Protein AF-A0A090RRM0-F1 (afdb_monomer)

Nearest PDB structures (foldseek):
  7qoa-assembly2_B  TM=9.656E-01  e=1.017E-13  Proteus vulgaris

Foldseek 3Di:
DLVLCLVPPVSLVVLCVVLVVLLLVLLVVLLVVLQVVQVHPVSLVVQDDPDDDDPVRVVLVVCLVCLQVVLLLCVVLVPPPDPVVSVVVCVVCVVVSVVSLQSSQSSQCSRPVGSDNLVSCVVVVNNVSSCSNVVSVCVSVLSSVLQSQLVVVCVVPVDHSSVSSSVVVVVVVVCVVVCVVCVVVVSVVSSVPRNVVVVVVVVCCVVPVVVVVVVVVVVVVD

Secondary structure (DSSP, 8-state):
-HHHHTTTHHHHHHHHHHHHHHHHHHHHHHHHHHHHHTT-HHHHTT---SSPPPHHHHHHHHHHHHHHHHHHHHHHHTT-SSHHHHHHHHHHHHHHHHHHHHHHHHHHHHHHS--SHHHHHHHTT-HHHHHHHHHHHHHHHHHHHHHHHHHHHHHHH-S-HHHHHHHHHHHHHHHHHHHHHHHHHHHHHHHHHHHHHHHHHHHHHHHSHHHHHHHHHHHTT-

Radius of gyration: 20.18 Å; Cα contacts (8 Å, |Δi|>4): 161; chains: 1; bounding box: 42×38×61 Å

Solvent-accessible surface area (backbone atoms only — not comparable to full-atom values): 12016 Å² total; per-residue (Å²): 88,60,71,45,44,64,61,37,70,66,42,52,49,55,50,45,67,53,36,54,56,50,40,50,53,55,49,49,50,46,40,52,52,40,35,55,75,56,70,28,70,76,45,56,73,67,63,72,65,95,73,76,76,54,67,70,57,52,51,50,51,53,50,51,71,43,42,56,61,59,59,53,42,62,80,68,46,70,79,43,94,40,70,70,58,35,53,51,51,48,52,52,52,49,52,55,53,50,53,51,53,50,49,35,25,52,47,23,28,74,64,71,69,30,57,48,58,36,58,34,23,42,77,70,69,36,51,69,62,16,54,51,40,46,49,40,52,56,38,55,54,51,34,53,51,34,49,55,50,6,46,56,51,18,75,74,69,74,48,65,32,54,60,43,18,40,51,49,43,53,52,49,60,63,46,44,69,58,40,69,81,41,45,68,66,51,50,56,50,49,57,62,60,40,50,57,56,41,51,51,54,51,51,50,48,68,76,44,46,69,60,56,57,51,52,54,56,56,62,74,75,108

Structure (mmCIF, N/CA/C/O backbone):
data_AF-A0A090RRM0-F1
#
_entry.id   AF-A0A090RRM0-F1
#
loop_
_atom_site.group_PDB
_atom_site.id
_atom_site.type_symbol
_atom_site.label_atom_id
_atom_site.label_alt_id
_atom_site.label_comp_id
_atom_site.label_asym_id
_atom_site.label_entity_id
_atom_site.label_seq_id
_atom_site.pdbx_PDB_ins_code
_atom_site.Cartn_x
_atom_site.Cartn_y
_atom_site.Cartn_z
_atom_site.occupancy
_atom_site.B_iso_or_equiv
_atom_site.auth_seq_id
_atom_site.auth_comp_id
_atom_site.auth_asym_id
_atom_site.auth_atom_id
_atom_site.pdbx_PDB_model_num
ATOM 1 N N . MET A 1 1 ? 0.776 -14.229 5.105 1.00 65.88 1 MET A N 1
ATOM 2 C CA . MET A 1 1 ? -0.361 -13.284 5.136 1.00 65.88 1 MET A CA 1
ATOM 3 C C . MET A 1 1 ? -1.363 -13.658 6.221 1.00 65.88 1 MET A C 1
ATOM 5 O O . MET A 1 1 ? -1.347 -13.044 7.267 1.00 65.88 1 MET A O 1
ATOM 9 N N . THR A 1 2 ? -2.152 -14.727 6.104 1.00 62.97 2 THR A N 1
ATOM 10 C CA . THR A 1 2 ? -3.154 -15.058 7.145 1.00 62.97 2 THR A CA 1
ATOM 11 C C . THR A 1 2 ? -2.546 -15.305 8.537 1.00 62.97 2 THR A C 1
ATOM 13 O O . THR A 1 2 ? -3.127 -14.941 9.555 1.00 62.97 2 THR A O 1
ATOM 16 N N . ALA A 1 3 ? -1.329 -15.857 8.585 1.00 62.62 3 ALA A N 1
ATOM 17 C CA . ALA A 1 3 ? -0.584 -16.060 9.827 1.00 62.62 3 ALA A CA 1
ATOM 18 C C . ALA A 1 3 ? -0.033 -14.763 10.456 1.00 62.62 3 ALA A C 1
ATOM 20 O O . ALA A 1 3 ? 0.136 -14.725 11.667 1.00 62.62 3 ALA A O 1
ATOM 21 N N . THR A 1 4 ? 0.232 -13.696 9.691 1.00 61.88 4 THR A N 1
ATOM 22 C CA . THR A 1 4 ? 0.708 -12.417 10.261 1.00 61.88 4 THR A CA 1
ATOM 23 C C . THR A 1 4 ? -0.418 -11.669 10.957 1.00 61.88 4 THR A C 1
ATOM 25 O O . THR A 1 4 ? -0.227 -11.202 12.079 1.00 61.88 4 THR A O 1
ATOM 28 N N . VAL A 1 5 ? -1.630 -11.703 10.394 1.00 61.09 5 VAL A N 1
ATOM 29 C CA . VAL A 1 5 ? -2.827 -11.142 11.040 1.00 61.09 5 VAL A CA 1
ATOM 30 C C . VAL A 1 5 ? -3.135 -11.810 12.387 1.00 61.09 5 VAL A C 1
ATOM 32 O O . VAL A 1 5 ? -3.630 -11.157 13.304 1.00 61.09 5 VAL A O 1
ATOM 35 N N . TYR A 1 6 ? -2.781 -13.091 12.561 1.00 59.88 6 TYR A N 1
ATOM 36 C CA . TYR A 1 6 ? -2.921 -13.801 13.841 1.00 59.88 6 TYR A CA 1
ATOM 37 C C . TYR A 1 6 ? -2.154 -13.114 14.988 1.00 59.88 6 TYR A C 1
ATOM 39 O O . TYR A 1 6 ? -2.590 -13.156 16.145 1.00 59.88 6 TYR A O 1
ATOM 47 N N . PHE A 1 7 ? -1.029 -12.467 14.677 1.00 67.31 7 PHE A N 1
ATOM 48 C CA . PHE A 1 7 ? -0.200 -11.724 15.630 1.00 67.31 7 PHE A CA 1
ATOM 49 C C . PHE A 1 7 ? -0.604 -10.243 15.757 1.00 67.31 7 PHE A C 1
ATOM 51 O O . PHE A 1 7 ? -0.020 -9.507 16.552 1.00 67.31 7 PHE A O 1
ATOM 58 N N . GLY A 1 8 ? -1.646 -9.812 15.037 1.00 67.69 8 GLY A N 1
ATOM 59 C CA . GLY A 1 8 ? -2.266 -8.498 15.177 1.00 67.69 8 GLY A CA 1
ATOM 60 C C . GLY A 1 8 ? -1.413 -7.334 14.666 1.00 67.69 8 GLY A C 1
ATOM 61 O O . GLY A 1 8 ? -0.510 -7.494 13.846 1.00 67.69 8 GLY A O 1
ATOM 62 N N . ILE A 1 9 ? -1.712 -6.128 15.161 1.00 70.12 9 ILE A N 1
ATOM 63 C CA . ILE A 1 9 ? -1.151 -4.883 14.613 1.00 70.12 9 ILE A CA 1
ATOM 64 C C . ILE A 1 9 ? 0.359 -4.714 14.834 1.00 70.12 9 ILE A C 1
ATOM 66 O O . ILE A 1 9 ? 1.029 -4.021 14.073 1.00 70.12 9 ILE A O 1
ATOM 70 N N . SER A 1 10 ? 0.928 -5.377 15.841 1.00 72.12 10 SER A N 1
ATOM 71 C CA . SER A 1 10 ? 2.374 -5.354 16.077 1.00 72.12 10 SER A CA 1
ATOM 72 C C . SER A 1 10 ? 3.146 -6.070 14.966 1.00 72.12 10 SER A C 1
ATOM 74 O O . SER A 1 10 ? 4.187 -5.579 14.539 1.00 72.12 10 SER A O 1
ATOM 76 N N . ALA A 1 11 ? 2.621 -7.185 14.445 1.00 74.38 11 ALA A N 1
ATOM 77 C CA . ALA A 1 11 ? 3.232 -7.883 13.315 1.00 74.38 11 ALA A CA 1
ATOM 78 C C . ALA A 1 11 ? 3.111 -7.075 12.016 1.00 74.38 11 ALA A C 1
ATOM 80 O O . ALA A 1 11 ? 4.093 -6.957 11.285 1.00 74.38 11 ALA A O 1
ATOM 81 N N . LEU A 1 12 ? 1.955 -6.439 11.793 1.00 77.19 12 LEU A N 1
ATOM 82 C CA . LEU A 1 12 ? 1.742 -5.482 10.701 1.00 77.19 12 LEU A CA 1
ATOM 83 C C . LEU A 1 12 ? 2.780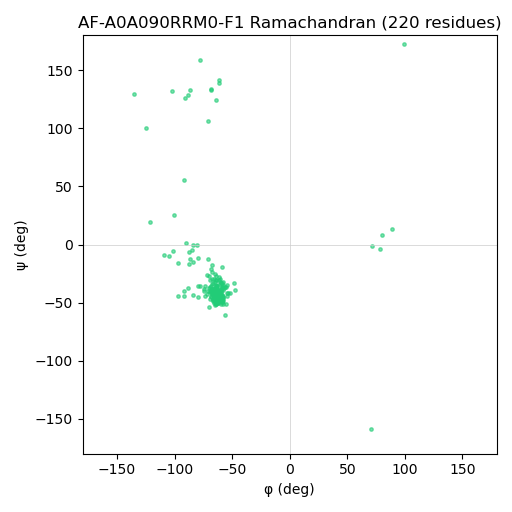 -4.355 10.715 1.00 77.19 12 LEU A C 1
ATOM 85 O O . LEU A 1 12 ? 3.337 -4.004 9.674 1.00 77.19 12 LEU A O 1
ATOM 89 N N . MET A 1 13 ? 3.059 -3.799 11.898 1.00 79.81 13 MET A N 1
ATOM 90 C CA . MET A 1 13 ? 4.025 -2.715 12.063 1.00 79.81 13 MET A CA 1
ATOM 91 C C . MET A 1 13 ? 5.448 -3.165 11.720 1.00 79.81 13 MET A C 1
ATOM 93 O O . MET A 1 13 ? 6.125 -2.480 10.959 1.00 79.81 13 MET A O 1
ATOM 97 N N . VAL A 1 14 ? 5.895 -4.314 12.240 1.00 83.94 14 VAL A N 1
ATOM 98 C CA . VAL A 1 14 ? 7.242 -4.846 11.964 1.00 83.94 14 VAL A CA 1
ATOM 99 C C . VAL A 1 14 ? 7.402 -5.193 10.486 1.00 83.94 14 VAL A C 1
ATOM 101 O O . VAL A 1 14 ? 8.402 -4.824 9.875 1.00 83.94 14 VAL A O 1
ATOM 104 N N . LEU A 1 15 ? 6.398 -5.846 9.894 1.00 85.12 15 LEU A N 1
ATOM 105 C CA . LEU A 1 15 ? 6.395 -6.161 8.470 1.00 85.12 15 LEU A CA 1
ATOM 106 C C . LEU A 1 15 ? 6.505 -4.884 7.632 1.00 85.12 15 LEU A C 1
ATOM 108 O O . LEU A 1 15 ? 7.372 -4.795 6.769 1.00 85.12 15 LEU A O 1
ATOM 112 N N . SER A 1 16 ? 5.671 -3.882 7.917 1.00 85.19 16 SER A N 1
ATOM 113 C CA . SER A 1 16 ? 5.665 -2.612 7.182 1.00 85.19 16 SER A CA 1
ATOM 114 C C . SER A 1 16 ? 6.976 -1.839 7.350 1.00 85.19 16 SER A C 1
ATOM 116 O O . SER A 1 16 ? 7.454 -1.238 6.391 1.00 85.19 16 SER A O 1
ATOM 118 N N . ALA A 1 17 ? 7.593 -1.893 8.534 1.00 87.06 17 ALA A N 1
ATOM 119 C CA . ALA A 1 17 ? 8.870 -1.238 8.816 1.00 87.06 17 ALA A CA 1
ATOM 120 C C . ALA A 1 17 ? 10.035 -1.800 7.986 1.00 87.06 17 ALA A C 1
ATOM 122 O O . ALA A 1 17 ? 10.989 -1.077 7.721 1.00 87.06 17 ALA A O 1
ATOM 123 N N . ILE A 1 18 ? 9.955 -3.063 7.561 1.00 88.94 18 ILE A N 1
ATOM 124 C CA . ILE A 1 18 ? 10.946 -3.695 6.679 1.00 88.94 18 ILE A CA 1
ATOM 125 C C . ILE A 1 18 ? 10.531 -3.536 5.212 1.00 88.94 18 ILE A C 1
ATOM 127 O O . ILE A 1 18 ? 11.346 -3.179 4.363 1.00 88.94 18 ILE A O 1
ATOM 131 N N . ALA A 1 19 ? 9.252 -3.774 4.916 1.00 87.12 19 ALA A N 1
ATOM 132 C CA . ALA A 1 19 ? 8.720 -3.795 3.563 1.00 87.12 19 ALA A CA 1
ATOM 133 C C . ALA A 1 19 ? 8.800 -2.431 2.876 1.00 87.12 19 ALA A C 1
ATOM 135 O O . ALA A 1 19 ? 9.278 -2.345 1.749 1.00 87.12 19 ALA A O 1
ATOM 136 N N . VAL A 1 20 ? 8.364 -1.360 3.547 1.00 88.50 20 VAL A N 1
ATOM 137 C CA . VAL A 1 20 ? 8.285 -0.026 2.936 1.00 88.50 20 VAL A CA 1
ATOM 138 C C . VAL A 1 20 ? 9.672 0.495 2.533 1.00 88.50 20 VAL A C 1
ATOM 140 O O . VAL A 1 20 ? 9.823 0.884 1.374 1.00 88.50 20 VAL A O 1
ATOM 143 N N . PRO A 1 21 ? 10.712 0.452 3.395 1.00 90.44 21 PRO A N 1
ATOM 144 C CA . PRO A 1 21 ? 12.061 0.835 2.979 1.00 90.44 21 PRO A CA 1
ATOM 145 C C . PRO A 1 21 ? 12.625 -0.058 1.873 1.00 90.44 21 PRO A C 1
ATOM 147 O O . PRO A 1 21 ? 13.247 0.454 0.948 1.00 90.44 21 PRO A O 1
ATOM 150 N N . ALA A 1 22 ? 12.388 -1.374 1.929 1.00 90.25 22 ALA A N 1
ATOM 151 C CA . ALA A 1 22 ? 12.859 -2.292 0.895 1.00 90.25 22 ALA A CA 1
ATOM 152 C C . ALA A 1 22 ? 12.241 -1.972 -0.476 1.00 90.25 22 ALA A C 1
ATOM 154 O O . ALA A 1 22 ? 12.967 -1.864 -1.462 1.00 90.25 22 ALA A O 1
ATOM 155 N N . ILE A 1 23 ? 10.923 -1.752 -0.530 1.00 88.56 23 ILE A N 1
ATOM 156 C CA . ILE A 1 23 ? 10.211 -1.354 -1.752 1.00 88.56 23 ILE A CA 1
ATOM 157 C C . ILE A 1 23 ? 10.727 -0.001 -2.250 1.00 88.56 23 ILE A C 1
ATOM 159 O O . ILE A 1 23 ? 10.963 0.153 -3.444 1.00 88.56 23 ILE A O 1
ATOM 163 N N . ALA A 1 24 ? 10.952 0.964 -1.355 1.00 90.50 24 ALA A N 1
ATOM 164 C CA . ALA A 1 24 ? 11.443 2.281 -1.742 1.00 90.50 24 ALA A CA 1
ATOM 165 C C . ALA A 1 24 ? 12.864 2.241 -2.322 1.00 90.50 24 ALA A C 1
ATOM 167 O O . ALA A 1 24 ? 13.126 2.883 -3.336 1.00 90.50 24 ALA A O 1
ATOM 168 N N . ILE A 1 25 ? 13.768 1.470 -1.713 1.00 92.62 25 ILE A N 1
ATOM 169 C CA . ILE A 1 25 ? 15.160 1.346 -2.164 1.00 92.62 25 ILE A CA 1
ATOM 170 C C . ILE A 1 25 ? 15.230 0.573 -3.480 1.00 92.62 25 ILE A C 1
ATOM 172 O O . ILE A 1 25 ? 15.798 1.067 -4.452 1.00 92.62 25 ILE A O 1
ATOM 176 N N . LEU A 1 26 ? 14.646 -0.627 -3.524 1.00 90.88 26 LEU A N 1
ATOM 177 C CA . LEU A 1 26 ? 14.702 -1.478 -4.711 1.00 90.88 26 LEU A CA 1
ATOM 178 C C . LEU A 1 26 ? 13.940 -0.831 -5.867 1.00 90.88 26 LEU A C 1
ATOM 180 O O . LEU A 1 26 ? 14.449 -0.763 -6.983 1.00 90.88 26 LEU A O 1
ATOM 184 N N . GLY A 1 27 ? 12.746 -0.306 -5.595 1.00 87.50 27 GLY A N 1
ATOM 185 C CA . GLY A 1 27 ? 11.939 0.382 -6.591 1.00 87.50 27 GLY A CA 1
ATOM 186 C C . GLY A 1 27 ? 12.580 1.667 -7.092 1.00 87.50 27 GLY A C 1
ATOM 187 O O . GLY A 1 27 ? 12.613 1.906 -8.296 1.00 87.50 27 GLY A O 1
ATOM 188 N N . GLY A 1 28 ? 13.172 2.453 -6.189 1.00 89.44 28 GLY A N 1
ATOM 189 C CA . GLY A 1 28 ? 13.928 3.648 -6.552 1.00 89.44 28 GLY A CA 1
ATOM 190 C C . GLY A 1 28 ? 15.101 3.313 -7.466 1.00 89.44 28 GLY A C 1
ATOM 191 O O . GLY A 1 28 ? 15.270 3.952 -8.499 1.00 89.44 28 GLY A O 1
ATOM 192 N N . TYR A 1 29 ? 15.860 2.263 -7.145 1.00 90.56 29 TYR A N 1
ATOM 193 C CA . TYR A 1 29 ? 16.943 1.776 -7.999 1.00 90.56 29 TYR A CA 1
ATOM 194 C C . TYR A 1 29 ? 16.449 1.347 -9.390 1.00 90.56 29 TYR A C 1
ATOM 196 O O . TYR A 1 29 ? 17.044 1.724 -10.401 1.00 90.56 29 TYR A O 1
ATOM 204 N N . SER A 1 30 ? 15.337 0.609 -9.453 1.00 88.00 30 SER A N 1
ATOM 205 C CA . SER A 1 30 ? 14.732 0.180 -10.719 1.00 88.00 30 SER A CA 1
ATOM 206 C C . SER A 1 30 ? 14.296 1.370 -11.575 1.00 88.00 30 SER A C 1
ATOM 208 O O . SER A 1 30 ? 14.602 1.409 -12.766 1.00 88.00 30 SER A O 1
ATOM 210 N N . VAL A 1 31 ? 13.667 2.384 -10.977 1.00 87.06 31 VAL A N 1
ATOM 211 C CA . VAL A 1 31 ? 13.273 3.598 -11.702 1.00 87.06 31 VAL A CA 1
ATOM 212 C C . VAL A 1 31 ? 14.469 4.393 -12.187 1.00 87.06 31 VAL A C 1
ATOM 214 O O . VAL A 1 31 ? 14.464 4.803 -13.341 1.00 87.06 31 VAL A O 1
ATOM 217 N N . LEU A 1 32 ? 15.492 4.596 -11.358 1.00 87.75 32 LEU A N 1
ATOM 218 C CA . LEU A 1 32 ? 16.704 5.299 -11.789 1.00 87.75 32 LEU A CA 1
ATOM 219 C C . LEU A 1 32 ? 17.341 4.592 -12.990 1.00 87.75 32 LEU A C 1
ATOM 221 O O . LEU A 1 32 ? 17.614 5.227 -14.000 1.00 87.75 32 LEU A O 1
ATOM 225 N N . THR A 1 33 ? 17.449 3.264 -12.929 1.00 86.56 33 THR A N 1
ATOM 226 C CA . THR A 1 33 ? 17.966 2.452 -14.040 1.00 86.56 33 THR A CA 1
ATOM 227 C C . THR A 1 33 ? 17.095 2.569 -15.296 1.00 86.56 33 THR A C 1
ATOM 229 O O . THR A 1 33 ? 17.620 2.688 -16.402 1.00 86.56 33 THR A O 1
ATOM 232 N N . ALA A 1 34 ? 15.765 2.571 -15.146 1.00 84.44 34 ALA A N 1
ATOM 233 C CA . ALA A 1 34 ? 14.837 2.752 -16.263 1.00 84.44 34 ALA A CA 1
ATOM 234 C C . ALA A 1 34 ? 15.009 4.136 -16.907 1.00 84.44 34 ALA A C 1
ATOM 236 O O . ALA A 1 34 ? 15.156 4.244 -18.123 1.00 84.44 34 ALA A O 1
ATOM 237 N N . VAL A 1 35 ? 15.054 5.188 -16.091 1.00 85.31 35 VAL A N 1
ATOM 238 C CA . VAL A 1 35 ? 15.243 6.575 -16.531 1.00 85.31 35 VAL A CA 1
ATOM 239 C C . VAL A 1 35 ? 16.575 6.744 -17.260 1.00 85.31 35 VAL A C 1
ATOM 241 O O . VAL A 1 35 ? 16.604 7.334 -18.339 1.00 85.31 35 VAL A O 1
ATOM 244 N N . ASP A 1 36 ? 17.660 6.195 -16.715 1.00 85.94 36 ASP A N 1
ATOM 245 C CA . ASP A 1 36 ? 18.985 6.254 -17.333 1.00 85.94 36 ASP A CA 1
ATOM 246 C C . ASP A 1 36 ? 19.005 5.511 -18.676 1.00 85.94 36 ASP A C 1
ATOM 248 O O . ASP A 1 36 ? 19.535 6.025 -19.661 1.00 85.94 36 ASP A O 1
ATOM 252 N N . SER A 1 37 ? 18.351 4.346 -18.758 1.00 81.94 37 SER A N 1
ATOM 253 C CA . SER A 1 37 ? 18.235 3.587 -20.011 1.00 81.94 37 SER A CA 1
ATOM 254 C C . SER A 1 37 ? 17.424 4.310 -21.095 1.00 81.94 37 SER A C 1
ATOM 256 O O . SER A 1 37 ? 17.662 4.096 -22.282 1.00 81.94 37 SER A O 1
ATOM 258 N N . ALA A 1 38 ? 16.516 5.207 -20.701 1.00 79.81 38 ALA A N 1
ATOM 259 C CA . ALA A 1 38 ? 15.716 6.029 -21.605 1.00 79.81 38 ALA A CA 1
ATOM 260 C C . ALA A 1 38 ? 16.432 7.308 -22.080 1.00 79.81 38 ALA A C 1
ATOM 262 O O . ALA A 1 38 ? 15.857 8.077 -22.847 1.00 79.81 38 ALA A O 1
ATOM 263 N N . GLY A 1 39 ? 17.669 7.560 -21.633 1.00 79.75 39 GLY A N 1
ATOM 264 C CA . GLY A 1 39 ? 18.412 8.788 -21.944 1.00 79.75 39 GLY A CA 1
ATOM 265 C C . GLY A 1 39 ? 18.171 9.936 -20.956 1.00 79.75 39 GLY A C 1
ATOM 266 O O . GLY A 1 39 ? 18.553 11.074 -21.229 1.00 79.75 39 GLY A O 1
ATOM 267 N N . GLY A 1 40 ? 17.569 9.652 -19.798 1.00 81.56 40 GLY A N 1
ATOM 268 C CA . GLY A 1 40 ? 17.340 10.602 -18.712 1.00 81.56 40 GLY A CA 1
ATOM 269 C C . GLY A 1 40 ? 15.926 11.193 -18.668 1.00 81.56 40 GLY A C 1
ATOM 270 O O . GLY A 1 40 ? 15.101 11.019 -19.564 1.00 81.56 40 GLY A O 1
ATOM 271 N N . VAL A 1 41 ? 15.641 11.946 -17.598 1.00 79.19 41 VAL A N 1
ATOM 272 C CA . VAL A 1 41 ? 14.305 12.525 -17.326 1.00 79.19 41 VAL A CA 1
ATOM 273 C C . VAL A 1 41 ? 13.826 13.447 -18.455 1.00 79.19 41 VAL A C 1
ATOM 275 O O . VAL A 1 41 ? 12.633 13.504 -18.744 1.00 79.19 41 VAL A O 1
ATOM 278 N N . ALA A 1 42 ? 14.751 14.148 -19.114 1.00 78.00 42 ALA A N 1
ATOM 279 C CA . ALA A 1 42 ? 14.431 15.059 -20.209 1.00 78.00 42 ALA A CA 1
ATOM 280 C C . ALA A 1 42 ? 13.891 14.333 -21.453 1.00 78.00 42 ALA A C 1
ATOM 282 O O . ALA A 1 42 ? 13.038 14.880 -22.147 1.00 78.00 42 ALA A O 1
ATOM 283 N N . GLU A 1 43 ? 14.355 13.111 -21.725 1.00 78.75 43 GLU A N 1
ATOM 284 C CA . GLU A 1 43 ? 13.856 12.304 -22.842 1.00 78.75 43 GLU A CA 1
ATOM 285 C C . GLU A 1 43 ? 12.533 11.623 -22.487 1.00 78.75 43 GLU A C 1
ATOM 287 O O . GLU A 1 43 ? 11.621 11.597 -23.310 1.00 78.75 43 GLU A O 1
ATOM 292 N N . LEU A 1 44 ? 12.357 11.200 -21.229 1.00 76.81 44 LEU A N 1
ATOM 293 C CA . LEU A 1 44 ? 11.075 10.676 -20.744 1.00 76.81 44 LEU A CA 1
ATOM 294 C C . LEU A 1 44 ? 9.926 11.677 -20.898 1.00 76.81 44 LEU A C 1
ATOM 296 O O . LEU A 1 44 ? 8.822 11.295 -21.272 1.00 76.81 44 LEU A O 1
ATOM 300 N N . GLN A 1 45 ? 10.175 12.966 -20.655 1.00 76.62 45 GLN A N 1
ATOM 301 C CA . GLN A 1 45 ? 9.156 14.012 -20.816 1.00 76.62 45 GLN A CA 1
ATOM 302 C C . GLN A 1 45 ? 8.729 14.238 -22.272 1.00 76.62 45 GLN A C 1
ATOM 304 O O . GLN A 1 45 ? 7.677 14.831 -22.512 1.00 76.62 45 GLN A O 1
ATOM 309 N N . LYS A 1 46 ? 9.523 13.782 -23.245 1.00 79.25 46 LYS A N 1
ATOM 310 C CA . LYS A 1 46 ? 9.192 13.879 -24.673 1.00 79.25 46 LYS A CA 1
ATOM 311 C C . LYS A 1 46 ? 8.343 12.707 -25.158 1.00 79.25 46 LYS A C 1
ATOM 313 O O . LYS A 1 46 ? 7.795 12.785 -26.256 1.00 79.25 46 LYS A O 1
ATOM 318 N N . ILE A 1 47 ? 8.220 11.644 -24.361 1.00 75.06 47 ILE A N 1
ATOM 319 C CA . ILE A 1 47 ? 7.385 10.488 -24.683 1.00 75.06 47 ILE A CA 1
ATOM 320 C C . ILE A 1 47 ? 5.921 10.917 -24.575 1.00 75.06 47 ILE A C 1
ATOM 322 O O . ILE A 1 47 ? 5.390 11.118 -23.483 1.00 75.06 47 ILE A O 1
ATOM 326 N N . GLN A 1 48 ? 5.267 11.076 -25.725 1.00 73.88 48 GLN A N 1
ATOM 327 C CA . GLN A 1 48 ? 3.837 11.356 -25.781 1.00 73.88 48 GLN A CA 1
ATOM 328 C C . GLN A 1 48 ? 3.045 10.043 -25.799 1.00 73.88 48 GLN A C 1
ATOM 330 O O . GLN A 1 48 ? 3.326 9.179 -26.635 1.00 73.88 48 GLN A O 1
ATOM 335 N N . PRO A 1 49 ? 2.046 9.880 -24.913 1.00 74.12 49 PRO A N 1
ATOM 336 C CA . PRO A 1 49 ? 1.122 8.758 -24.991 1.00 74.12 49 PRO A CA 1
ATOM 337 C C . PRO A 1 49 ? 0.357 8.796 -26.316 1.00 74.12 49 PRO A C 1
ATOM 339 O O . PRO A 1 49 ? -0.090 9.863 -26.737 1.00 74.12 49 PRO A O 1
ATOM 342 N N . ALA A 1 50 ? 0.158 7.634 -26.941 1.00 76.75 50 ALA A N 1
ATOM 343 C CA . ALA A 1 50 ? -0.654 7.525 -28.157 1.00 76.75 50 ALA A CA 1
ATOM 344 C C . ALA A 1 50 ? -2.109 7.977 -27.925 1.00 76.75 50 ALA A C 1
ATOM 346 O O . ALA A 1 50 ? -2.715 8.581 -28.805 1.00 76.75 50 ALA A O 1
ATOM 347 N N . GLU A 1 51 ? -2.635 7.736 -26.720 1.00 81.06 51 GLU A N 1
ATOM 348 C CA . GLU A 1 51 ? -3.941 8.219 -26.274 1.00 81.06 51 GLU A CA 1
ATOM 349 C C . GLU A 1 51 ? -3.785 9.016 -24.969 1.00 81.06 51 GLU A C 1
ATOM 351 O O . GLU A 1 51 ? -3.632 8.431 -23.892 1.00 81.06 51 GLU A O 1
ATOM 356 N N . PRO A 1 52 ? -3.775 10.359 -25.037 1.00 79.75 52 PRO A N 1
ATOM 357 C CA . PRO A 1 52 ? -3.701 11.198 -23.852 1.00 79.75 52 PRO A CA 1
ATOM 358 C C . PRO A 1 52 ? -4.990 11.088 -23.038 1.00 79.75 52 PRO A C 1
ATOM 360 O O . PRO A 1 52 ? -6.095 11.214 -23.568 1.00 79.75 52 PRO A O 1
ATOM 363 N N . LEU A 1 53 ? -4.844 10.907 -21.730 1.00 84.62 53 LEU A N 1
ATOM 364 C CA . LEU A 1 53 ? -5.971 10.881 -20.807 1.00 84.62 53 LEU A CA 1
ATOM 365 C C . LEU A 1 53 ? -6.312 12.308 -20.355 1.00 84.62 53 LEU A C 1
ATOM 367 O O . LEU A 1 53 ? -5.419 13.064 -19.967 1.00 84.62 53 LEU A O 1
ATOM 371 N N . ASP A 1 54 ? -7.597 12.679 -20.382 1.00 89.62 54 ASP A N 1
ATOM 372 C CA . ASP A 1 54 ? -8.032 13.985 -19.877 1.00 89.62 54 ASP A CA 1
ATOM 373 C C . ASP A 1 54 ? -7.718 14.125 -18.381 1.00 89.62 54 ASP A C 1
ATOM 375 O O . ASP A 1 54 ? -7.894 13.188 -17.596 1.00 89.62 54 ASP A O 1
ATOM 379 N N . PHE A 1 55 ? -7.294 15.318 -17.962 1.00 87.12 55 PHE A N 1
ATOM 380 C CA . PHE A 1 55 ? -6.901 15.563 -16.575 1.00 87.12 55 PHE A CA 1
ATOM 381 C C . PHE A 1 55 ? -8.040 15.277 -15.587 1.00 87.12 55 PHE A C 1
ATOM 383 O O . PHE A 1 55 ? -7.803 14.729 -14.508 1.00 87.12 55 PHE A O 1
ATOM 390 N N . SER A 1 56 ? -9.283 15.595 -15.956 1.00 85.75 56 SER A N 1
ATOM 391 C CA . SER A 1 56 ? -10.452 15.363 -15.101 1.00 85.75 56 SER A CA 1
ATOM 392 C C . SER A 1 56 ? -10.689 13.870 -14.889 1.00 85.75 56 SER A C 1
ATOM 394 O O . SER A 1 56 ? -11.016 13.440 -13.782 1.00 85.75 56 SER A O 1
ATOM 396 N N . VAL A 1 57 ? -10.471 13.072 -15.938 1.00 82.25 57 VAL A N 1
ATOM 397 C CA . VAL A 1 57 ? -10.564 11.610 -15.882 1.00 82.25 57 VAL A CA 1
ATOM 398 C C . VAL A 1 57 ? -9.436 11.044 -15.020 1.00 82.25 57 VAL A C 1
ATOM 400 O O . VAL A 1 57 ? -9.706 10.231 -14.137 1.00 82.25 57 VAL A O 1
ATOM 403 N N . ALA A 1 58 ? -8.199 11.527 -15.188 1.00 83.94 58 ALA A N 1
ATOM 404 C CA . ALA A 1 58 ? -7.054 11.096 -14.378 1.00 83.94 58 ALA A CA 1
ATOM 405 C C . ALA A 1 58 ? -7.306 11.359 -12.890 1.00 83.94 58 ALA A C 1
ATOM 407 O O . ALA A 1 58 ? -7.147 10.469 -12.053 1.00 83.94 58 ALA A O 1
ATOM 408 N N . LEU A 1 59 ? -7.759 12.571 -12.561 1.00 84.81 59 LEU A N 1
ATOM 409 C CA . LEU A 1 59 ? -8.078 12.964 -11.195 1.00 84.81 59 LEU A CA 1
ATOM 410 C C . LEU A 1 59 ? -9.176 12.074 -10.598 1.00 84.81 59 LEU A C 1
ATOM 412 O O . LEU A 1 59 ? -9.028 11.591 -9.474 1.00 84.81 59 LEU A O 1
ATOM 416 N N . ALA A 1 60 ? -10.250 11.817 -11.350 1.00 79.50 60 ALA A N 1
ATOM 417 C CA . ALA A 1 60 ? -11.337 10.948 -10.911 1.00 79.50 60 ALA A CA 1
ATOM 418 C C . ALA A 1 60 ? -10.863 9.508 -10.655 1.00 79.50 60 ALA A C 1
ATOM 420 O O . ALA A 1 60 ? -11.238 8.916 -9.641 1.00 79.50 60 ALA A O 1
ATOM 421 N N . MET A 1 61 ? -9.999 8.962 -11.517 1.00 81.69 61 MET A N 1
ATOM 422 C CA . MET A 1 61 ? -9.421 7.624 -11.347 1.00 81.69 61 MET A CA 1
ATOM 423 C C . MET A 1 61 ? -8.551 7.530 -10.090 1.00 81.69 61 MET A C 1
ATOM 425 O O . MET A 1 61 ? -8.681 6.570 -9.326 1.00 81.69 61 MET A O 1
ATOM 429 N N . VAL A 1 62 ? -7.705 8.532 -9.831 1.00 83.88 62 VAL A N 1
ATOM 430 C CA . VAL A 1 62 ? -6.860 8.574 -8.626 1.00 83.88 62 VAL A CA 1
ATOM 431 C C . VAL A 1 62 ? -7.728 8.661 -7.372 1.00 83.88 62 VAL A C 1
ATOM 433 O O . VAL A 1 62 ? -7.590 7.837 -6.468 1.00 83.88 62 VAL A O 1
ATOM 436 N N . VAL A 1 63 ? -8.670 9.607 -7.317 1.00 81.75 63 VAL A N 1
ATOM 437 C CA . VAL A 1 63 ? -9.558 9.770 -6.155 1.00 81.75 63 VAL A CA 1
ATOM 438 C C . VAL A 1 63 ? -10.377 8.501 -5.913 1.00 81.75 63 VAL A C 1
ATOM 440 O O . VAL A 1 63 ? -10.438 8.028 -4.778 1.00 81.75 63 VAL A O 1
ATOM 443 N N . GLY A 1 64 ? -10.953 7.914 -6.964 1.00 75.25 64 GLY A N 1
ATOM 444 C CA . GLY A 1 64 ? -11.747 6.688 -6.876 1.00 75.25 64 GLY A CA 1
ATOM 445 C C . GLY A 1 64 ? -10.947 5.486 -6.372 1.00 75.25 64 GLY A C 1
ATOM 446 O O . GLY A 1 64 ? -11.444 4.737 -5.531 1.00 75.25 64 GLY A O 1
ATOM 447 N N . SER A 1 65 ? -9.694 5.340 -6.813 1.00 78.38 65 SER A N 1
ATOM 448 C CA . SER A 1 65 ? -8.814 4.236 -6.401 1.00 78.38 65 SER A CA 1
ATOM 449 C C . SER A 1 65 ? -8.477 4.279 -4.908 1.00 78.38 65 SER A C 1
ATOM 451 O O . SER A 1 65 ? -8.341 3.238 -4.267 1.00 78.38 65 SER A O 1
ATOM 453 N N . PHE A 1 66 ? -8.389 5.477 -4.327 1.00 81.81 66 PHE A N 1
ATOM 454 C CA . PHE A 1 66 ? -7.965 5.658 -2.937 1.00 81.81 66 PHE A CA 1
ATOM 455 C C . PHE A 1 66 ? -9.082 5.982 -1.953 1.00 81.81 66 PHE A C 1
ATOM 457 O O . PHE A 1 66 ? -8.854 5.931 -0.741 1.00 81.81 66 PHE A O 1
ATOM 464 N N . VAL A 1 67 ? -10.295 6.268 -2.430 1.00 79.25 67 VAL A N 1
ATOM 465 C CA . VAL A 1 67 ? -11.423 6.618 -1.557 1.00 79.25 67 VAL A CA 1
ATOM 466 C C . VAL A 1 67 ? -11.685 5.522 -0.520 1.00 79.25 67 VAL A C 1
ATOM 468 O O . VAL A 1 67 ? -11.938 5.819 0.646 1.00 79.25 67 VAL A O 1
ATOM 471 N N . SER A 1 68 ? -11.519 4.255 -0.918 1.00 77.19 68 SER A N 1
ATOM 472 C CA . SER A 1 68 ? -11.657 3.100 -0.031 1.00 77.19 68 SER A CA 1
ATOM 473 C C . SER A 1 68 ? -10.639 3.109 1.107 1.00 77.19 68 SER A C 1
ATOM 475 O O . SER A 1 68 ? -11.018 3.062 2.279 1.00 77.19 68 SER A O 1
ATOM 477 N N . ALA A 1 69 ? -9.355 3.289 0.786 1.00 79.88 69 ALA A N 1
ATOM 478 C CA . ALA A 1 69 ? -8.294 3.387 1.786 1.00 79.88 69 ALA A CA 1
ATOM 479 C C . ALA A 1 69 ? -8.527 4.557 2.763 1.00 79.88 69 ALA A C 1
ATOM 481 O O . ALA A 1 69 ? -8.303 4.426 3.969 1.00 79.88 69 ALA A O 1
ATOM 482 N N . GLY A 1 70 ? -9.054 5.681 2.263 1.00 81.62 70 GLY A N 1
ATOM 483 C CA . GLY A 1 70 ? -9.435 6.830 3.085 1.00 81.62 70 GLY A CA 1
ATOM 484 C C . GLY A 1 70 ? -10.461 6.474 4.164 1.00 81.62 70 GLY A C 1
ATOM 485 O O . GLY A 1 70 ? -10.259 6.798 5.335 1.00 81.62 70 GLY A O 1
ATOM 486 N N . THR A 1 71 ? -11.522 5.744 3.808 1.00 83.19 71 THR A N 1
ATOM 487 C CA . THR A 1 71 ? -12.579 5.363 4.768 1.00 83.19 71 THR A CA 1
ATOM 488 C C . THR A 1 71 ? -12.093 4.446 5.892 1.00 83.19 71 THR A C 1
ATOM 490 O O . THR A 1 71 ? -12.578 4.548 7.017 1.00 83.19 71 THR A O 1
ATOM 493 N N . LEU A 1 72 ? -11.088 3.610 5.619 1.00 82.81 72 LEU A N 1
ATOM 494 C CA . LEU A 1 72 ? -10.523 2.648 6.573 1.00 82.81 72 LEU A CA 1
ATOM 495 C C . LEU A 1 72 ? -9.401 3.239 7.437 1.00 82.81 72 LEU A C 1
ATOM 497 O O . LEU A 1 72 ? -8.926 2.599 8.372 1.00 82.81 72 LEU A O 1
ATOM 501 N N . THR A 1 73 ? -8.973 4.474 7.160 1.00 85.25 73 THR A N 1
ATOM 502 C CA . THR A 1 73 ? -7.833 5.102 7.848 1.00 85.25 73 THR A CA 1
ATOM 503 C C . THR A 1 73 ? -8.017 5.116 9.369 1.00 85.25 73 THR A C 1
ATOM 505 O O . THR A 1 73 ? -7.055 4.884 10.106 1.00 85.25 73 THR A O 1
ATOM 508 N N . ALA A 1 74 ? -9.251 5.321 9.846 1.00 83.00 74 ALA A N 1
ATOM 509 C CA . ALA A 1 74 ? -9.606 5.348 11.266 1.00 83.00 74 ALA A CA 1
ATOM 510 C C . ALA A 1 74 ? -9.179 4.079 12.032 1.00 83.00 74 ALA A C 1
ATOM 512 O O . ALA A 1 74 ? -8.745 4.183 13.184 1.00 83.00 74 ALA A O 1
ATOM 513 N N . ASP A 1 75 ? -9.226 2.907 11.393 1.00 84.31 75 ASP A N 1
ATOM 514 C CA . ASP A 1 75 ? -8.885 1.622 12.019 1.00 84.31 75 ASP A CA 1
ATOM 515 C C . ASP A 1 75 ? -7.398 1.516 12.374 1.00 84.31 75 ASP A C 1
ATO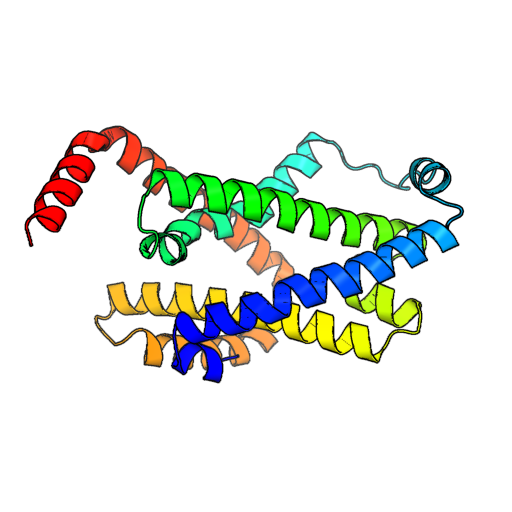M 517 O O . ASP A 1 75 ? -7.031 0.870 13.362 1.00 84.31 75 ASP A O 1
ATOM 521 N N . PHE A 1 76 ? -6.547 2.199 11.607 1.00 82.31 76 PHE A N 1
ATOM 522 C CA . PHE A 1 76 ? -5.099 2.221 11.802 1.00 82.31 76 PHE A CA 1
ATOM 523 C C . PHE A 1 76 ? -4.662 3.385 12.694 1.00 82.31 76 PHE A C 1
ATOM 525 O O . PHE A 1 76 ? -3.810 3.218 13.568 1.00 82.31 76 PHE A O 1
ATOM 532 N N . VAL A 1 77 ? -5.264 4.569 12.534 1.00 85.94 77 VAL A N 1
ATOM 533 C CA . VAL A 1 77 ? -4.847 5.767 13.287 1.00 85.94 77 VAL A CA 1
ATOM 534 C C . VAL A 1 77 ? -5.377 5.818 14.719 1.00 85.94 77 VAL A C 1
ATOM 536 O O . VAL A 1 77 ? -4.888 6.623 15.512 1.00 85.94 77 VAL A O 1
ATOM 539 N N . ARG A 1 78 ? -6.323 4.945 15.099 1.00 82.88 78 ARG A N 1
ATOM 540 C CA . ARG A 1 78 ? -6.871 4.874 16.471 1.00 82.88 78 ARG A CA 1
ATOM 541 C C . ARG A 1 78 ? -5.830 4.593 17.559 1.00 82.88 78 ARG A C 1
ATOM 543 O O . ARG A 1 78 ? -6.082 4.875 18.724 1.00 82.88 78 ARG A O 1
ATOM 550 N N . PHE A 1 79 ? -4.667 4.057 17.188 1.00 78.44 79 PHE A N 1
ATOM 551 C CA . PHE A 1 79 ? -3.541 3.815 18.098 1.00 78.44 79 PHE A CA 1
ATOM 552 C C . PHE A 1 79 ? -2.640 5.049 18.285 1.00 78.44 79 PHE A C 1
ATOM 554 O O . PHE A 1 79 ? -1.696 5.026 19.077 1.00 78.44 79 PHE A O 1
ATOM 561 N N . GLY A 1 80 ? -2.906 6.136 17.556 1.00 77.19 80 GLY A N 1
ATOM 562 C CA . GLY A 1 80 ? -2.163 7.383 17.654 1.00 77.19 80 GLY A CA 1
ATOM 563 C C . GLY A 1 80 ? -2.396 8.092 18.989 1.00 77.19 80 GLY A C 1
ATOM 564 O O . GLY A 1 80 ? -3.527 8.287 19.422 1.00 77.19 80 GLY A O 1
ATOM 565 N N . LYS A 1 81 ? -1.312 8.564 19.619 1.00 75.94 81 LYS A N 1
ATOM 566 C CA . LYS A 1 81 ? -1.377 9.290 20.904 1.00 75.94 81 LYS A CA 1
ATOM 567 C C . LYS A 1 81 ? -2.125 10.625 20.813 1.00 75.94 81 LYS A C 1
ATOM 569 O O . LYS A 1 81 ? -2.681 11.086 21.805 1.00 75.94 81 LYS A O 1
ATOM 574 N N . LYS A 1 82 ? -2.076 11.287 19.650 1.00 85.00 82 LYS A N 1
ATOM 575 C CA . LYS A 1 82 ? -2.704 12.593 19.402 1.00 85.00 82 LYS A CA 1
ATOM 576 C C . LYS A 1 82 ? -3.433 12.579 18.055 1.00 85.00 82 LYS A C 1
ATOM 578 O O . LYS A 1 82 ? -2.786 12.276 17.053 1.00 85.00 82 LYS A O 1
ATOM 583 N N . PRO A 1 83 ? -4.713 12.989 17.994 1.00 80.38 83 PRO A N 1
ATOM 584 C CA . PRO A 1 83 ? -5.512 12.920 16.769 1.00 80.38 83 PRO A CA 1
ATOM 585 C C . PRO A 1 83 ? -4.929 13.779 15.640 1.00 80.38 83 PRO A C 1
ATOM 587 O O . PRO A 1 83 ? -4.740 13.286 14.535 1.00 80.38 83 PRO A O 1
ATOM 590 N N . MET A 1 84 ? -4.541 15.027 15.929 1.00 83.12 84 MET A N 1
ATOM 591 C CA . MET A 1 84 ? -3.921 15.906 14.924 1.00 83.12 84 MET A CA 1
ATOM 592 C C . MET A 1 84 ? -2.570 15.383 14.427 1.00 83.12 84 MET A C 1
ATOM 594 O O . MET A 1 84 ? -2.255 15.517 13.249 1.00 83.12 84 MET A O 1
ATOM 598 N N . GLY A 1 85 ? -1.786 14.761 15.314 1.00 86.94 85 GLY A N 1
ATOM 599 C CA . GLY A 1 85 ? -0.522 14.136 14.928 1.00 86.94 85 GLY A CA 1
ATOM 600 C C . GLY A 1 85 ? -0.746 12.951 13.993 1.00 86.94 85 GLY A C 1
ATOM 601 O O . GLY A 1 85 ? -0.049 12.827 12.993 1.00 86.94 85 GLY A O 1
ATOM 602 N N . ALA A 1 86 ? -1.751 12.121 14.277 1.00 86.38 86 ALA A N 1
ATOM 603 C CA . ALA A 1 86 ? -2.086 10.980 13.438 1.00 86.38 86 ALA A CA 1
ATOM 604 C C . ALA A 1 86 ? -2.553 11.413 12.039 1.00 86.38 86 ALA A C 1
ATOM 606 O O . ALA A 1 86 ? -2.045 10.894 11.054 1.00 86.38 86 ALA A O 1
ATOM 607 N N . VAL A 1 87 ? -3.424 12.427 11.943 1.00 87.88 87 VAL A N 1
ATOM 608 C CA . VAL A 1 87 ? -3.860 12.991 10.651 1.00 87.88 87 VAL A CA 1
ATOM 609 C C . VAL A 1 87 ? -2.671 13.502 9.838 1.00 87.88 87 VAL A C 1
ATOM 611 O O . VAL A 1 87 ? -2.545 13.168 8.663 1.00 87.88 87 VAL A O 1
ATOM 614 N N . PHE A 1 88 ? -1.782 14.282 10.457 1.00 89.31 88 PHE A N 1
ATOM 615 C CA . PHE A 1 88 ? -0.627 14.844 9.759 1.00 89.31 88 PHE A CA 1
ATOM 616 C C . PHE A 1 88 ? 0.342 13.758 9.274 1.00 89.31 88 PHE A C 1
ATOM 618 O O . PHE A 1 88 ? 0.755 13.777 8.117 1.00 89.31 88 PHE A O 1
ATOM 625 N N . ILE A 1 89 ? 0.663 12.783 10.130 1.00 89.44 89 ILE A N 1
ATOM 626 C CA . ILE A 1 89 ? 1.541 11.663 9.771 1.00 89.44 89 ILE A CA 1
ATOM 627 C C . ILE A 1 89 ? 0.933 10.856 8.624 1.00 89.44 89 ILE A C 1
ATOM 629 O O . ILE A 1 89 ? 1.638 10.560 7.664 1.00 89.44 89 ILE A O 1
ATOM 633 N N . THR A 1 90 ? -0.363 10.540 8.684 1.00 89.25 90 THR A N 1
ATOM 634 C CA . THR A 1 90 ? -1.040 9.820 7.602 1.00 89.25 90 THR A CA 1
ATOM 635 C C . THR A 1 90 ? -1.020 10.617 6.308 1.00 89.25 90 THR A C 1
ATOM 637 O O . THR A 1 90 ? -0.704 10.048 5.272 1.00 89.25 90 THR A O 1
ATOM 640 N N . MET A 1 91 ? -1.292 11.923 6.348 1.00 89.81 91 MET A N 1
ATOM 641 C CA . MET A 1 91 ? -1.260 12.776 5.158 1.00 89.81 91 MET A CA 1
ATOM 642 C C . MET A 1 91 ? 0.127 12.782 4.503 1.00 89.81 91 MET A C 1
ATOM 644 O O . MET A 1 91 ? 0.232 12.584 3.296 1.00 89.81 91 MET A O 1
ATOM 648 N N . VAL A 1 92 ? 1.192 12.952 5.293 1.00 91.81 92 VAL A N 1
ATOM 649 C CA . VAL A 1 92 ? 2.574 12.956 4.789 1.00 91.81 92 VAL A CA 1
ATOM 650 C C . VAL A 1 92 ? 2.978 11.577 4.265 1.00 91.81 92 VAL A C 1
ATOM 652 O O . VAL A 1 92 ? 3.492 11.474 3.155 1.00 91.81 92 VAL A O 1
ATOM 655 N N . ALA A 1 93 ? 2.715 10.509 5.023 1.00 88.88 93 ALA A N 1
ATOM 656 C CA . ALA A 1 93 ? 3.048 9.145 4.618 1.00 88.88 93 ALA A CA 1
ATOM 657 C C . ALA A 1 93 ? 2.295 8.727 3.347 1.00 88.88 93 ALA A C 1
ATOM 659 O O . ALA A 1 93 ? 2.885 8.136 2.446 1.00 88.88 93 ALA A O 1
ATOM 660 N N . PHE A 1 94 ? 1.011 9.080 3.249 1.00 87.94 94 PHE A N 1
ATOM 661 C CA . PHE A 1 94 ? 0.183 8.810 2.081 1.00 87.94 94 PHE A CA 1
ATOM 662 C C . PHE A 1 94 ? 0.652 9.609 0.865 1.00 87.94 94 PHE A C 1
ATOM 664 O O . PHE A 1 94 ? 0.744 9.052 -0.225 1.00 87.94 94 PHE A O 1
ATOM 671 N N . PHE A 1 95 ? 0.990 10.889 1.038 1.00 89.88 95 PHE A N 1
ATOM 672 C CA . PHE A 1 95 ? 1.508 11.718 -0.048 1.00 89.88 95 PHE A CA 1
ATOM 673 C C . PHE A 1 95 ? 2.831 11.170 -0.596 1.00 89.88 95 PHE A C 1
ATOM 675 O O . PHE A 1 95 ? 2.954 10.961 -1.802 1.00 89.88 95 PHE A O 1
ATOM 682 N N . ILE A 1 96 ? 3.797 10.883 0.283 1.00 90.56 96 ILE A N 1
ATOM 683 C CA . ILE A 1 96 ? 5.116 10.369 -0.113 1.00 90.56 96 ILE A CA 1
ATOM 684 C C . ILE A 1 96 ? 4.982 8.978 -0.740 1.00 90.56 96 ILE A C 1
ATOM 686 O O . ILE A 1 96 ? 5.504 8.746 -1.829 1.00 90.56 96 ILE A O 1
ATOM 690 N N . GLY A 1 97 ? 4.258 8.070 -0.080 1.00 87.75 97 GLY A N 1
ATOM 691 C CA . GLY A 1 97 ? 4.084 6.693 -0.538 1.00 87.75 97 GLY A CA 1
ATOM 692 C C . GLY A 1 97 ? 3.397 6.610 -1.899 1.00 87.75 97 GLY A C 1
ATOM 693 O O . GLY A 1 97 ? 3.902 5.938 -2.793 1.00 87.75 97 GLY A O 1
ATOM 694 N N . ASN A 1 98 ? 2.294 7.338 -2.098 1.00 88.19 98 ASN A N 1
ATOM 695 C CA . ASN A 1 98 ? 1.598 7.323 -3.386 1.00 88.19 98 ASN A CA 1
ATOM 696 C C . ASN A 1 98 ? 2.390 8.005 -4.490 1.00 88.19 98 ASN A C 1
ATOM 698 O O . ASN A 1 98 ? 2.434 7.478 -5.595 1.00 88.19 98 ASN A O 1
ATOM 702 N N . SER A 1 99 ? 3.042 9.135 -4.205 1.00 89.50 99 SER A N 1
ATOM 703 C CA . SER A 1 99 ? 3.872 9.807 -5.210 1.00 89.50 99 SER A CA 1
ATOM 704 C C . SER A 1 99 ? 4.976 8.879 -5.711 1.00 89.50 99 SER A C 1
ATOM 706 O O . SER A 1 99 ? 5.177 8.761 -6.916 1.00 89.50 99 SER A O 1
ATOM 708 N N . LEU A 1 100 ? 5.635 8.159 -4.798 1.00 89.00 100 LEU A N 1
ATOM 709 C CA . LEU A 1 100 ? 6.655 7.175 -5.146 1.00 89.00 100 LEU A CA 1
ATOM 710 C C . LEU A 1 100 ? 6.086 6.057 -6.033 1.00 89.00 100 LEU A C 1
ATOM 712 O O . LEU A 1 100 ? 6.646 5.770 -7.088 1.00 89.00 100 LEU A O 1
ATOM 716 N N . MET A 1 101 ? 4.948 5.472 -5.649 1.00 87.44 101 MET A N 1
ATOM 717 C CA . MET A 1 101 ? 4.306 4.403 -6.422 1.00 87.44 101 MET A CA 1
ATOM 718 C C . MET A 1 101 ? 3.839 4.866 -7.810 1.00 87.44 101 MET A C 1
ATOM 720 O O . MET A 1 101 ? 3.981 4.122 -8.779 1.00 87.44 101 MET A O 1
ATOM 724 N N . PHE A 1 102 ? 3.332 6.095 -7.941 1.00 88.38 102 PHE A N 1
ATOM 725 C CA . PHE A 1 102 ? 2.961 6.662 -9.240 1.00 88.38 102 PHE A CA 1
ATOM 726 C C . PHE A 1 102 ? 4.174 6.902 -10.137 1.00 88.38 102 PHE A C 1
ATOM 728 O O . PHE A 1 102 ? 4.108 6.611 -11.329 1.00 88.38 102 PHE A O 1
ATOM 735 N N . ILE A 1 103 ? 5.290 7.381 -9.578 1.00 88.38 103 ILE A N 1
ATOM 736 C CA . ILE A 1 103 ? 6.546 7.533 -10.324 1.00 88.38 103 ILE A CA 1
ATOM 737 C C . ILE A 1 103 ? 7.030 6.170 -10.826 1.00 88.38 103 ILE A C 1
ATOM 739 O O . ILE A 1 103 ? 7.453 6.067 -11.974 1.00 88.38 103 ILE A O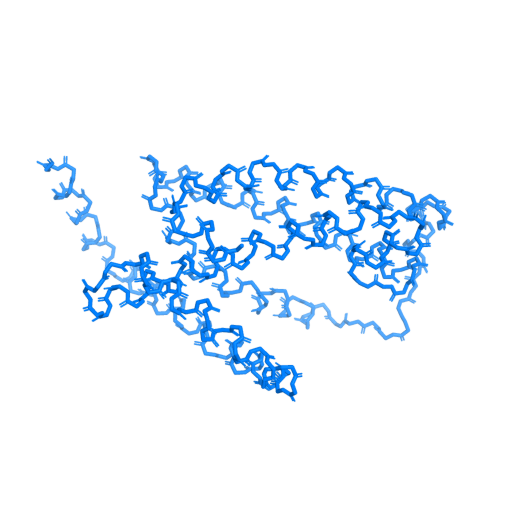 1
ATOM 743 N N . PHE A 1 104 ? 6.923 5.124 -10.003 1.00 87.81 104 PHE A N 1
ATOM 744 C CA . PHE A 1 104 ? 7.291 3.761 -10.387 1.00 87.81 104 PHE A CA 1
ATOM 745 C C . PHE A 1 104 ? 6.482 3.266 -11.584 1.00 87.81 104 PHE A C 1
ATOM 747 O O . PHE A 1 104 ? 7.071 2.846 -12.579 1.00 87.81 104 PHE A O 1
ATOM 754 N N . GLY A 1 105 ? 5.154 3.386 -11.524 1.00 86.69 105 GLY A N 1
ATOM 755 C CA . GLY A 1 105 ? 4.287 2.993 -12.633 1.00 86.69 105 GLY A CA 1
ATOM 756 C C . GLY A 1 105 ? 4.515 3.830 -13.894 1.00 86.69 105 GLY A C 1
ATOM 757 O O . GLY A 1 105 ? 4.581 3.280 -14.987 1.00 86.69 105 GLY A O 1
ATOM 758 N N . ALA A 1 106 ? 4.695 5.147 -13.760 1.00 86.44 106 ALA A N 1
ATOM 759 C CA . ALA A 1 106 ? 4.891 6.044 -14.899 1.00 86.44 106 ALA A CA 1
ATOM 760 C C . ALA A 1 106 ? 6.244 5.830 -15.600 1.00 86.44 106 ALA A C 1
ATOM 762 O O . ALA A 1 106 ? 6.299 5.718 -16.826 1.00 86.44 106 ALA A O 1
ATOM 763 N N . ALA A 1 107 ? 7.340 5.748 -14.839 1.00 85.56 107 ALA A N 1
ATOM 764 C CA . ALA A 1 107 ? 8.670 5.484 -15.386 1.00 85.56 107 ALA A CA 1
ATOM 765 C C . ALA A 1 107 ? 8.771 4.057 -15.946 1.00 85.56 107 ALA A C 1
ATOM 767 O O . ALA A 1 107 ? 9.303 3.851 -17.032 1.00 85.56 107 ALA A O 1
ATOM 768 N N . GLY A 1 108 ? 8.202 3.074 -15.245 1.00 84.75 108 GLY A N 1
ATOM 769 C CA . GLY A 1 108 ? 8.128 1.695 -15.719 1.00 84.75 108 GLY A CA 1
ATOM 770 C C . GLY A 1 108 ? 7.401 1.577 -17.055 1.00 84.75 108 GLY A C 1
ATOM 771 O O . GLY A 1 108 ? 7.954 1.030 -18.015 1.00 84.75 108 GLY A O 1
ATOM 772 N N . ALA A 1 109 ? 6.202 2.157 -17.141 1.00 85.06 109 ALA A N 1
ATOM 773 C CA . ALA A 1 109 ? 5.352 2.047 -18.320 1.00 85.06 109 ALA A CA 1
ATOM 774 C C . ALA A 1 109 ? 5.949 2.778 -19.525 1.00 85.06 109 ALA A C 1
ATOM 776 O O . ALA A 1 109 ? 5.886 2.272 -20.640 1.00 85.06 109 ALA A O 1
ATOM 777 N N . SER A 1 110 ? 6.570 3.938 -19.305 1.00 82.38 110 SER A N 1
ATOM 778 C CA . SER A 1 110 ? 7.186 4.719 -20.385 1.00 82.38 110 SER A CA 1
ATOM 779 C C . SER A 1 110 ? 8.430 4.062 -20.989 1.00 82.38 110 SER A C 1
ATOM 781 O O . SER A 1 110 ? 8.677 4.239 -22.178 1.00 82.38 110 SER A O 1
ATOM 783 N N . VAL A 1 111 ? 9.194 3.292 -20.207 1.00 81.44 111 VAL A N 1
ATOM 784 C CA . VAL A 1 111 ? 10.456 2.676 -20.664 1.00 81.44 111 VAL A CA 1
ATOM 785 C C . VAL A 1 111 ? 10.276 1.231 -21.111 1.00 81.44 111 VAL A C 1
ATOM 787 O O . VAL A 1 111 ? 10.818 0.820 -22.133 1.00 81.44 111 VAL A O 1
ATOM 790 N N . THR A 1 112 ? 9.533 0.443 -20.336 1.00 81.75 112 THR A N 1
ATOM 791 C CA . THR A 1 112 ? 9.409 -1.011 -20.538 1.00 81.75 112 THR A CA 1
ATOM 792 C C . THR A 1 112 ? 8.037 -1.435 -21.054 1.00 81.75 112 THR A C 1
ATOM 794 O O . THR A 1 112 ? 7.852 -2.597 -21.405 1.00 81.75 112 THR A O 1
ATOM 797 N N . GLY A 1 113 ? 7.065 -0.518 -21.083 1.00 83.06 113 GLY A N 1
ATOM 798 C CA . GLY A 1 113 ? 5.666 -0.823 -21.387 1.00 83.06 113 GLY A CA 1
ATOM 799 C C . GLY A 1 113 ? 4.884 -1.432 -20.219 1.00 83.06 113 GLY A C 1
ATOM 800 O O . GLY A 1 113 ? 3.679 -1.619 -20.352 1.00 83.06 113 GLY A O 1
ATOM 801 N N . GLN A 1 114 ? 5.532 -1.711 -19.081 1.00 84.88 114 GLN A N 1
ATOM 802 C CA . GLN A 1 114 ? 4.902 -2.338 -17.916 1.00 84.88 114 GLN A CA 1
ATOM 803 C C . GLN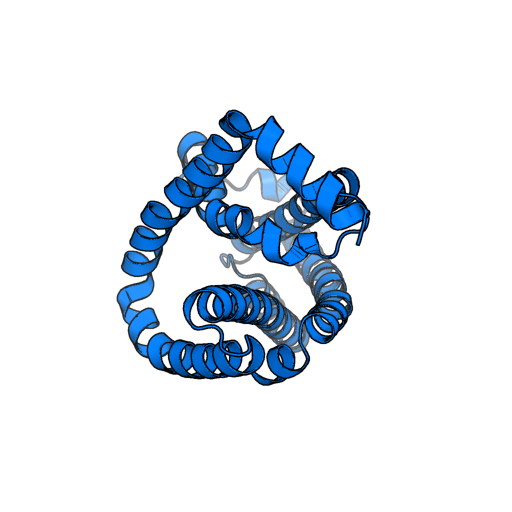 A 1 114 ? 4.596 -1.329 -16.812 1.00 84.88 114 GLN A C 1
ATOM 805 O O . GLN A 1 114 ? 5.454 -0.545 -16.417 1.00 84.88 114 GLN A O 1
ATOM 810 N N . SER A 1 115 ? 3.379 -1.367 -16.271 1.00 83.06 115 SER A N 1
ATOM 811 C CA . SER A 1 115 ? 2.962 -0.494 -15.164 1.00 83.06 115 SER A CA 1
ATOM 812 C C . SER A 1 115 ? 3.289 -1.056 -13.778 1.00 83.06 115 SER A C 1
ATOM 814 O O . SER A 1 115 ? 3.253 -0.312 -12.797 1.00 83.06 115 SER A O 1
ATOM 816 N N . ASP A 1 116 ? 3.577 -2.356 -13.677 1.00 85.25 116 ASP A N 1
ATOM 817 C CA . ASP A 1 116 ? 3.943 -3.002 -12.418 1.00 85.25 116 ASP A CA 1
ATOM 818 C C . ASP A 1 116 ? 5.463 -2.970 -12.215 1.00 85.25 116 ASP A C 1
ATOM 820 O O . ASP A 1 116 ? 6.240 -3.426 -13.052 1.00 85.25 116 ASP A O 1
ATOM 824 N N . ILE A 1 117 ? 5.900 -2.455 -11.066 1.00 86.06 117 ILE A N 1
ATOM 825 C CA . ILE A 1 117 ? 7.324 -2.324 -10.748 1.00 86.06 117 ILE A CA 1
ATOM 826 C C . ILE A 1 117 ? 8.072 -3.662 -10.731 1.00 86.06 117 ILE A C 1
ATOM 828 O O . ILE A 1 117 ? 9.255 -3.719 -11.063 1.00 86.06 117 ILE A O 1
ATOM 832 N N . SER A 1 118 ? 7.408 -4.746 -10.342 1.00 87.44 118 SER A N 1
ATOM 833 C CA . SER A 1 118 ? 8.019 -6.070 -10.323 1.00 87.44 118 SER A CA 1
ATOM 834 C C . SER A 1 118 ? 8.262 -6.584 -11.739 1.00 87.44 118 SER A C 1
ATOM 836 O O . SER A 1 118 ? 9.320 -7.149 -12.007 1.00 87.44 118 SER A O 1
ATOM 838 N N . GLU A 1 119 ? 7.353 -6.306 -12.673 1.00 87.38 119 GLU A N 1
ATOM 839 C CA . GLU A 1 119 ? 7.529 -6.639 -14.086 1.00 87.38 119 GLU A CA 1
ATOM 840 C C . GLU A 1 119 ? 8.650 -5.812 -14.720 1.00 87.38 119 GLU A C 1
ATOM 842 O O . GLU A 1 119 ? 9.485 -6.359 -15.441 1.00 87.38 119 GLU A O 1
ATOM 847 N N . VAL A 1 120 ? 8.742 -4.523 -14.374 1.00 88.19 120 VAL A N 1
ATOM 848 C CA . VAL A 1 120 ? 9.855 -3.647 -14.779 1.00 88.19 120 VAL A CA 1
ATOM 849 C C . VAL A 1 120 ? 11.190 -4.214 -14.289 1.00 88.19 120 VAL A C 1
ATOM 851 O O . VAL A 1 120 ? 12.139 -4.331 -15.062 1.00 88.19 120 VAL A O 1
ATOM 854 N N . MET A 1 121 ? 11.272 -4.631 -13.023 1.00 89.38 121 MET A N 1
ATOM 855 C CA . MET A 1 121 ? 12.476 -5.255 -12.466 1.00 89.38 121 MET A CA 1
ATOM 856 C C . MET A 1 121 ? 12.836 -6.566 -13.171 1.00 89.38 121 MET A C 1
ATOM 858 O O . MET A 1 121 ? 14.014 -6.815 -13.426 1.00 89.38 121 MET A O 1
ATOM 862 N N . ILE A 1 122 ? 11.853 -7.400 -13.518 1.00 90.12 122 ILE A N 1
ATOM 863 C CA . ILE A 1 122 ? 12.087 -8.629 -14.291 1.00 90.12 122 ILE A CA 1
ATOM 864 C C . ILE A 1 122 ? 12.660 -8.287 -15.669 1.00 90.12 122 ILE A C 1
ATOM 866 O O . ILE A 1 122 ? 13.652 -8.893 -16.074 1.00 90.12 122 ILE A O 1
ATOM 870 N N . ALA A 1 123 ? 12.096 -7.288 -16.355 1.00 86.94 123 ALA A N 1
ATOM 871 C CA . ALA A 1 123 ? 12.595 -6.814 -17.646 1.00 86.94 123 ALA A CA 1
ATOM 872 C C . ALA A 1 123 ? 14.033 -6.267 -17.558 1.00 86.94 123 ALA A C 1
ATOM 874 O O . ALA A 1 123 ? 14.809 -6.405 -18.500 1.00 86.94 123 ALA A O 1
ATOM 875 N N . GLN A 1 124 ? 14.417 -5.713 -16.406 1.00 85.50 124 GLN A N 1
ATOM 876 C CA . GLN A 1 124 ? 15.778 -5.257 -16.101 1.00 85.50 124 GLN A CA 1
ATOM 877 C C . GLN A 1 124 ? 16.740 -6.389 -15.681 1.00 85.50 124 GLN A C 1
ATOM 879 O O . GLN A 1 124 ? 17.903 -6.124 -15.382 1.00 85.50 124 GLN A O 1
ATOM 884 N N . GLY A 1 125 ? 16.284 -7.646 -15.618 1.00 87.56 125 GLY A N 1
ATOM 885 C CA . GLY A 1 125 ? 17.084 -8.791 -15.160 1.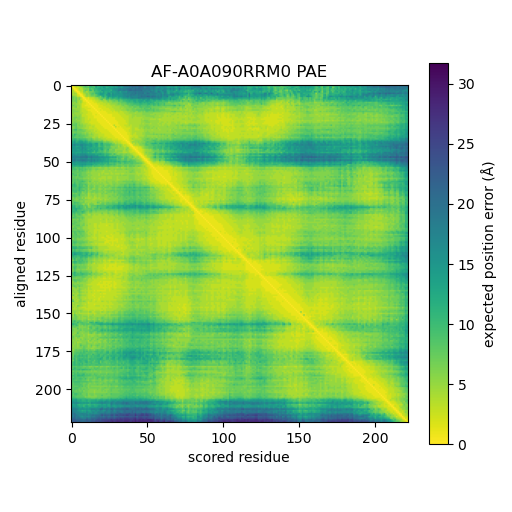00 87.56 125 GLY A CA 1
ATOM 886 C C . GLY A 1 125 ? 17.191 -8.928 -13.633 1.00 87.56 125 GLY A C 1
ATOM 887 O O . GLY A 1 125 ? 17.917 -9.786 -13.131 1.00 87.56 125 GLY A O 1
ATOM 888 N N . LEU A 1 126 ? 16.443 -8.129 -12.870 1.00 88.75 126 LEU A N 1
ATOM 889 C CA . LEU A 1 126 ? 16.427 -8.101 -11.405 1.00 88.75 126 LEU A CA 1
ATOM 890 C C . LEU A 1 126 ? 15.355 -9.045 -10.836 1.00 88.75 126 LEU A C 1
ATOM 892 O O . LEU A 1 126 ? 14.510 -8.640 -10.037 1.00 88.75 126 LEU A O 1
ATOM 896 N N . LEU A 1 127 ? 15.397 -10.326 -11.214 1.00 90.81 127 LEU A N 1
ATOM 897 C CA . LEU A 1 127 ? 14.369 -11.306 -10.836 1.00 90.81 127 LEU A CA 1
ATOM 898 C C . LEU A 1 127 ? 14.213 -11.466 -9.312 1.00 90.81 127 LEU A C 1
ATOM 900 O O . LEU A 1 127 ? 13.097 -11.483 -8.798 1.00 90.81 127 LEU A O 1
ATOM 904 N N . LEU A 1 128 ? 15.323 -11.574 -8.574 1.00 91.12 128 LEU A N 1
ATOM 905 C CA . LEU A 1 128 ? 15.288 -11.735 -7.114 1.00 91.12 128 LEU A CA 1
ATOM 906 C C . LEU A 1 128 ? 14.683 -10.503 -6.408 1.00 91.12 128 LEU A C 1
ATOM 908 O O . LEU A 1 128 ? 13.736 -10.682 -5.637 1.00 91.12 128 LEU A O 1
ATOM 912 N N . PRO A 1 129 ? 15.148 -9.263 -6.675 1.00 89.44 129 PRO A N 1
ATOM 913 C CA . PRO A 1 129 ? 14.485 -8.054 -6.189 1.00 89.44 129 PRO A CA 1
ATOM 914 C C . PRO A 1 129 ? 13.003 -7.972 -6.559 1.00 89.44 129 PRO A C 1
ATOM 916 O O . PRO A 1 129 ? 12.198 -7.633 -5.694 1.00 89.44 129 PRO A O 1
ATOM 919 N N . ALA A 1 130 ? 12.632 -8.336 -7.791 1.00 89.19 130 ALA A N 1
ATOM 920 C CA . ALA A 1 130 ? 11.245 -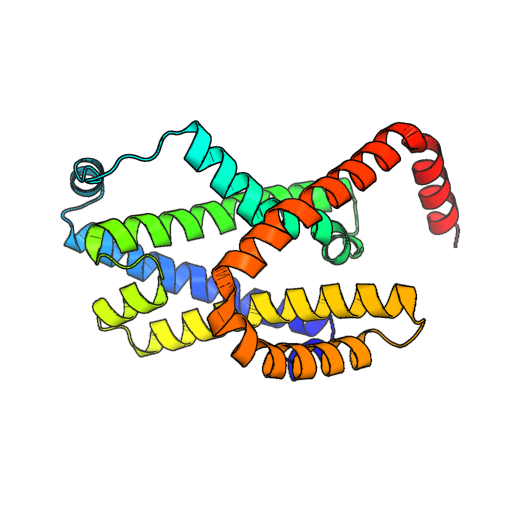8.311 -8.247 1.00 89.19 130 ALA A CA 1
ATOM 921 C C . ALA A 1 130 ? 10.341 -9.199 -7.388 1.00 89.19 130 ALA A C 1
ATOM 923 O O . ALA A 1 130 ? 9.304 -8.744 -6.909 1.00 89.19 130 ALA A O 1
ATOM 924 N N . ILE A 1 131 ? 10.759 -10.443 -7.129 1.00 91.62 131 ILE A N 1
ATOM 925 C CA . ILE A 1 131 ? 10.007 -11.391 -6.293 1.00 91.62 131 ILE A CA 1
ATOM 926 C C . ILE A 1 131 ? 9.860 -10.856 -4.864 1.00 91.62 131 ILE A C 1
ATOM 928 O O . ILE A 1 131 ? 8.784 -10.957 -4.273 1.00 91.62 131 ILE A O 1
ATOM 932 N N . ILE A 1 132 ? 10.924 -10.268 -4.309 1.00 89.44 132 ILE A N 1
ATOM 933 C CA . ILE A 1 132 ? 10.904 -9.689 -2.961 1.00 89.44 132 ILE A CA 1
ATOM 934 C C . ILE A 1 132 ? 9.932 -8.507 -2.899 1.00 89.44 132 ILE A C 1
ATOM 936 O O . ILE A 1 132 ? 9.076 -8.469 -2.017 1.00 89.44 132 ILE A O 1
ATOM 940 N N . VAL A 1 133 ? 10.032 -7.559 -3.832 1.00 88.81 133 VAL A N 1
ATOM 941 C CA . VAL A 1 133 ? 9.178 -6.363 -3.879 1.00 88.81 133 VAL A CA 1
ATOM 942 C C . VAL A 1 133 ? 7.719 -6.744 -4.093 1.00 88.81 133 VAL A C 1
ATOM 944 O O . VAL A 1 133 ? 6.866 -6.283 -3.336 1.00 88.81 133 VAL A O 1
ATOM 947 N N . LEU A 1 134 ? 7.437 -7.628 -5.052 1.00 90.62 134 LEU A N 1
ATOM 948 C CA . LEU A 1 134 ? 6.093 -8.133 -5.324 1.00 90.62 134 LEU A CA 1
ATOM 949 C C . LEU A 1 134 ? 5.507 -8.821 -4.088 1.00 90.62 134 LEU A C 1
ATOM 951 O O . LEU A 1 134 ? 4.403 -8.500 -3.648 1.00 90.62 134 LEU A O 1
ATOM 955 N N . GLY A 1 135 ? 6.281 -9.722 -3.478 1.00 90.19 135 GLY A N 1
ATOM 956 C CA . GLY A 1 135 ? 5.885 -10.436 -2.272 1.00 90.19 135 GLY A CA 1
ATOM 957 C C . GLY A 1 135 ? 5.579 -9.490 -1.113 1.00 90.19 135 GLY A C 1
ATOM 958 O O . GLY A 1 135 ? 4.524 -9.609 -0.499 1.00 90.19 135 GLY A O 1
ATOM 959 N N . LEU A 1 136 ? 6.457 -8.525 -0.827 1.00 88.81 136 LEU A N 1
ATOM 960 C CA . LEU A 1 13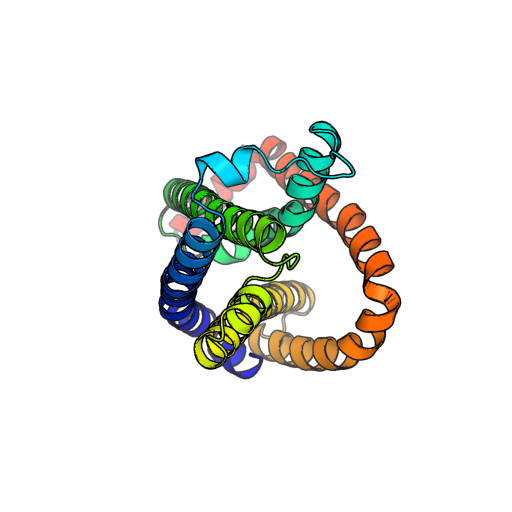6 ? 6.279 -7.551 0.257 1.00 88.81 136 LEU A CA 1
ATOM 961 C C . LEU A 1 136 ? 5.102 -6.595 0.006 1.00 88.81 136 LEU A C 1
ATOM 963 O O . LEU A 1 136 ? 4.363 -6.272 0.943 1.00 88.81 136 LEU A O 1
ATOM 967 N N . ASN A 1 137 ? 4.905 -6.169 -1.242 1.00 87.50 137 ASN A N 1
ATOM 968 C CA . ASN A 1 137 ? 3.812 -5.282 -1.632 1.00 87.50 137 ASN A CA 1
ATOM 969 C C . ASN A 1 137 ? 2.450 -5.975 -1.463 1.00 87.50 137 ASN A C 1
ATOM 971 O O . ASN A 1 137 ? 1.571 -5.464 -0.760 1.00 87.50 137 ASN A O 1
ATOM 975 N N . ILE A 1 138 ? 2.317 -7.191 -2.005 1.00 88.19 138 ILE A N 1
ATOM 976 C CA . ILE A 1 138 ? 1.106 -8.001 -1.852 1.00 88.19 138 ILE A CA 1
ATOM 977 C C . ILE A 1 138 ? 0.896 -8.335 -0.367 1.00 88.19 138 ILE A C 1
ATOM 979 O O . ILE A 1 138 ? -0.224 -8.203 0.134 1.00 88.19 138 ILE A O 1
ATOM 983 N N . TRP A 1 139 ? 1.961 -8.696 0.368 1.00 86.81 139 TRP A N 1
ATOM 984 C CA . TRP A 1 139 ? 1.892 -9.021 1.799 1.00 86.81 139 TRP A CA 1
ATOM 985 C C . TRP A 1 139 ? 1.290 -7.892 2.617 1.00 86.81 139 TRP A C 1
ATOM 987 O O . TRP A 1 139 ? 0.245 -8.087 3.236 1.00 86.81 139 TRP A O 1
ATOM 997 N N . THR A 1 140 ? 1.915 -6.720 2.608 1.00 86.12 140 THR A N 1
ATOM 998 C CA . THR A 1 140 ? 1.483 -5.585 3.436 1.00 86.12 140 THR A CA 1
ATOM 999 C C . THR A 1 140 ? 0.055 -5.138 3.120 1.00 86.12 140 THR A C 1
ATOM 1001 O O . THR A 1 140 ? -0.732 -4.901 4.038 1.00 86.12 140 THR A O 1
ATOM 1004 N N . THR A 1 141 ? -0.322 -5.094 1.841 1.00 85.81 141 THR A N 1
ATOM 1005 C CA . THR A 1 141 ? -1.664 -4.674 1.413 1.00 85.81 141 THR A CA 1
ATOM 1006 C C . THR A 1 141 ? -2.745 -5.656 1.865 1.00 85.81 141 THR A C 1
ATOM 1008 O O . THR A 1 141 ? -3.756 -5.247 2.441 1.00 85.81 141 THR A O 1
ATOM 1011 N N . ASN A 1 142 ? -2.527 -6.960 1.672 1.00 87.25 142 ASN A N 1
ATOM 1012 C CA . ASN A 1 142 ? -3.512 -7.970 2.060 1.00 87.25 142 ASN A CA 1
ATOM 1013 C C . ASN A 1 142 ? -3.646 -8.087 3.587 1.00 87.25 142 ASN A C 1
ATOM 1015 O O . ASN A 1 142 ? -4.743 -8.282 4.103 1.00 87.25 142 ASN A O 1
ATOM 1019 N N . ASP A 1 143 ? -2.541 -7.940 4.324 1.00 85.44 143 ASP A N 1
ATOM 1020 C CA . ASP A 1 143 ? -2.545 -7.985 5.791 1.00 85.44 143 ASP A CA 1
ATOM 1021 C C . ASP A 1 143 ? -3.385 -6.823 6.364 1.00 85.44 143 ASP A C 1
ATOM 1023 O O . ASP A 1 143 ? -4.221 -7.037 7.247 1.00 85.44 143 ASP A O 1
ATOM 1027 N N . ASN A 1 144 ? -3.266 -5.619 5.786 1.00 85.12 144 ASN A N 1
ATOM 1028 C CA . ASN A 1 144 ? -4.110 -4.467 6.123 1.00 85.12 144 ASN A CA 1
ATOM 1029 C C . ASN A 1 144 ? -5.599 -4.712 5.810 1.00 85.12 144 ASN A C 1
ATOM 1031 O O . ASN A 1 144 ? -6.460 -4.407 6.639 1.00 85.12 144 ASN A O 1
ATOM 1035 N N . ALA A 1 145 ? -5.918 -5.297 4.651 1.00 86.56 145 ALA A N 1
ATOM 1036 C CA . ALA A 1 145 ? -7.298 -5.604 4.264 1.00 86.56 145 ALA A CA 1
ATOM 1037 C C . ALA A 1 145 ? -7.947 -6.666 5.176 1.00 86.56 145 ALA A C 1
ATOM 1039 O O . ALA A 1 145 ? -9.106 -6.537 5.585 1.00 86.56 145 ALA A O 1
ATOM 1040 N N . LEU A 1 146 ? -7.197 -7.706 5.553 1.00 87.38 146 LEU A N 1
ATOM 1041 C CA . LEU A 1 146 ? -7.662 -8.742 6.481 1.00 87.38 146 LEU A CA 1
ATOM 1042 C C . LEU A 1 146 ? -7.844 -8.217 7.904 1.00 87.38 146 LEU A C 1
ATOM 1044 O O . LEU A 1 146 ? -8.774 -8.633 8.601 1.00 87.38 146 LEU A O 1
ATOM 1048 N N . TYR A 1 147 ? -6.989 -7.294 8.337 1.00 86.56 147 TYR A N 1
ATOM 1049 C CA . TYR A 1 147 ? -7.145 -6.620 9.620 1.00 86.56 147 TYR A CA 1
ATOM 1050 C C . TYR A 1 147 ? -8.418 -5.766 9.657 1.00 86.56 147 TYR A C 1
ATOM 1052 O O . TYR A 1 147 ? -9.255 -5.958 10.540 1.00 86.56 147 TYR A O 1
ATOM 1060 N N . ALA A 1 148 ? -8.610 -4.889 8.666 1.00 86.62 148 ALA A N 1
ATOM 1061 C CA . ALA A 1 148 ? -9.785 -4.021 8.581 1.00 86.62 148 ALA A CA 1
ATOM 1062 C C . ALA A 1 148 ? -11.091 -4.827 8.464 1.00 86.62 148 ALA A C 1
ATOM 1064 O O . ALA A 1 148 ? -12.043 -4.600 9.213 1.00 86.62 148 ALA A O 1
ATOM 1065 N N . SER A 1 149 ? -11.125 -5.844 7.596 1.00 87.88 149 SER A N 1
ATOM 1066 C CA . SER A 1 149 ? -12.302 -6.713 7.469 1.00 87.88 149 SER A CA 1
ATOM 1067 C C . SER A 1 149 ? -12.589 -7.495 8.754 1.00 87.88 149 SER A C 1
ATOM 1069 O O . SER A 1 149 ? -13.743 -7.586 9.170 1.00 87.88 149 SER A O 1
ATOM 1071 N N . GLY A 1 150 ? -11.564 -8.017 9.435 1.00 86.06 150 GLY A N 1
ATOM 1072 C CA . GLY A 1 150 ? -11.739 -8.724 10.703 1.00 86.06 150 GLY A CA 1
ATOM 1073 C C . GLY A 1 150 ? -12.309 -7.843 11.811 1.00 86.06 150 GLY A C 1
ATOM 1074 O O . GLY A 1 150 ? -13.150 -8.309 12.580 1.00 86.06 150 GLY A O 1
ATOM 1075 N N . LEU A 1 151 ? -11.901 -6.573 11.881 1.00 86.44 151 LEU A N 1
ATOM 1076 C CA . LEU A 1 151 ? -12.499 -5.594 12.793 1.00 86.44 151 LEU A CA 1
ATOM 1077 C C . LEU A 1 151 ? -13.955 -5.298 12.434 1.00 86.44 151 LEU A C 1
ATOM 1079 O O . LEU A 1 151 ? -14.802 -5.279 13.326 1.00 86.44 151 LEU A O 1
ATOM 1083 N N . GLY A 1 152 ? -14.253 -5.130 11.143 1.00 86.69 152 GLY A N 1
ATOM 1084 C CA . GLY A 1 152 ? -15.618 -4.928 10.657 1.00 86.69 152 GLY A CA 1
ATOM 1085 C C . GLY A 1 152 ? -16.553 -6.055 11.099 1.00 86.69 152 GLY A C 1
ATOM 1086 O O . GLY A 1 152 ? -17.573 -5.801 11.737 1.00 86.69 152 GLY A O 1
ATOM 1087 N N . PHE A 1 153 ? -16.169 -7.312 10.861 1.00 86.56 153 PHE A N 1
ATOM 1088 C CA . PHE A 1 153 ? -16.956 -8.469 11.301 1.00 86.56 153 PHE A CA 1
ATOM 1089 C C . PHE A 1 153 ? -17.001 -8.624 12.825 1.00 86.56 153 PHE A C 1
ATOM 1091 O O . PHE A 1 153 ? -18.022 -9.057 13.361 1.00 86.56 153 PHE A O 1
ATOM 1098 N N . SER A 1 154 ? -15.930 -8.267 13.538 1.00 88.50 154 SER A N 1
ATOM 1099 C CA . SER A 1 154 ? -15.888 -8.333 15.004 1.00 88.50 154 SER A CA 1
ATOM 1100 C C . SER A 1 154 ? -16.898 -7.372 15.628 1.00 88.50 154 SER A C 1
ATOM 1102 O O . SER A 1 154 ? -17.620 -7.759 16.541 1.00 88.50 154 SER A O 1
ATOM 1104 N N . ASN A 1 155 ? -17.036 -6.167 15.070 1.00 86.31 155 ASN A N 1
ATOM 1105 C CA . ASN A 1 155 ? -18.027 -5.187 15.521 1.00 86.31 155 ASN A CA 1
ATOM 1106 C C . ASN A 1 155 ? -19.478 -5.641 15.288 1.00 86.31 155 ASN A C 1
ATOM 1108 O O . ASN A 1 155 ? -20.357 -5.257 16.053 1.00 86.31 155 ASN A O 1
ATOM 1112 N N . VAL A 1 156 ? -19.737 -6.452 14.255 1.00 89.25 156 VAL A N 1
ATOM 1113 C CA . VAL A 1 156 ? -21.083 -6.969 13.944 1.00 89.25 156 VAL A CA 1
ATOM 1114 C C . VAL A 1 156 ? -21.420 -8.213 14.768 1.00 89.25 156 VAL A C 1
ATOM 1116 O O . VAL A 1 156 ? -22.532 -8.349 15.267 1.00 89.25 156 VAL A O 1
ATOM 1119 N N . THR A 1 157 ? -20.470 -9.138 14.897 1.00 87.12 157 THR A N 1
ATOM 1120 C CA . THR A 1 157 ? -20.709 -10.471 15.480 1.00 87.12 157 THR A CA 1
ATOM 1121 C C . THR A 1 157 ? -20.338 -10.573 16.958 1.00 87.12 157 THR A C 1
ATOM 1123 O O . THR A 1 157 ? -20.713 -11.539 17.614 1.00 87.12 157 THR A O 1
ATOM 1126 N N . GLY A 1 158 ? -19.562 -9.622 17.487 1.00 86.00 158 GLY A N 1
ATOM 1127 C CA . GLY A 1 158 ? -18.989 -9.682 18.835 1.00 86.00 158 GLY A CA 1
ATOM 1128 C C . GLY A 1 158 ? -17.864 -10.713 18.999 1.00 86.00 158 GLY A C 1
ATOM 1129 O O . GLY A 1 158 ? -17.296 -10.832 20.083 1.00 86.00 158 GLY A O 1
ATOM 1130 N N . LEU A 1 159 ? -17.519 -11.462 17.944 1.00 87.50 159 LEU A N 1
ATOM 1131 C CA . LEU A 1 159 ? -16.458 -12.467 17.976 1.00 87.50 159 LEU A CA 1
ATOM 1132 C C . LEU A 1 159 ? -15.068 -11.820 17.887 1.00 87.50 159 LEU A C 1
ATOM 1134 O O . LEU A 1 159 ? -14.930 -10.708 17.369 1.00 87.50 159 LEU A O 1
ATOM 1138 N N . PRO A 1 160 ? -13.999 -12.506 18.333 1.00 85.50 160 PRO A N 1
ATOM 1139 C CA . PRO A 1 160 ? -12.652 -11.951 18.278 1.00 85.50 160 PRO A CA 1
ATOM 1140 C C . PRO A 1 160 ? -12.191 -11.732 16.829 1.00 85.50 160 PRO A C 1
ATOM 1142 O O . PRO A 1 160 ? -12.114 -12.680 16.043 1.00 85.50 160 PRO A O 1
ATOM 1145 N N . SER A 1 161 ? -11.795 -10.494 16.502 1.00 83.06 161 SER A N 1
ATOM 1146 C CA . SER A 1 161 ? -11.303 -10.079 15.172 1.00 83.06 161 SER A CA 1
ATOM 1147 C C . SER A 1 161 ? -10.229 -11.003 14.596 1.00 83.06 161 SER A C 1
ATOM 1149 O O . SER A 1 161 ? -10.199 -11.220 13.392 1.00 83.06 161 SER A O 1
ATOM 1151 N N . LYS A 1 162 ? -9.389 -11.597 15.444 1.00 79.69 162 LYS A N 1
ATOM 1152 C CA . LYS A 1 162 ? -8.315 -12.512 15.051 1.00 79.69 162 LYS A CA 1
ATOM 1153 C C . LYS A 1 162 ? -8.809 -13.752 14.297 1.00 79.69 162 LYS A C 1
ATOM 1155 O O . LYS A 1 162 ? -8.241 -14.111 13.269 1.00 79.69 162 LYS A O 1
ATOM 1160 N N . TYR A 1 163 ? -9.861 -14.400 14.797 1.00 81.38 163 TYR A N 1
ATOM 1161 C CA . TYR A 1 163 ? -10.421 -15.594 14.156 1.00 81.38 163 TYR A CA 1
ATOM 1162 C C . TYR A 1 163 ? -11.193 -15.224 12.889 1.00 81.38 163 TYR A C 1
ATOM 1164 O O . TYR A 1 163 ? -11.108 -15.926 11.885 1.00 81.38 163 TYR A O 1
ATOM 1172 N N . LEU A 1 164 ? -11.876 -14.078 12.913 1.00 85.88 164 LEU A N 1
ATOM 1173 C CA . LEU A 1 164 ? -12.617 -13.558 11.767 1.00 85.88 164 LEU A CA 1
ATOM 1174 C C . LEU A 1 164 ? -11.693 -13.146 10.620 1.00 85.88 164 LEU A C 1
ATOM 1176 O O . LEU A 1 164 ? -11.957 -13.505 9.481 1.00 85.88 164 LEU A O 1
ATOM 1180 N N . SER A 1 165 ? -10.571 -12.482 10.901 1.00 84.81 165 SER A N 1
ATOM 1181 C CA . SER A 1 165 ? -9.553 -12.184 9.890 1.00 84.81 165 SER A CA 1
ATOM 1182 C C . SER A 1 165 ? -8.993 -13.452 9.246 1.00 84.81 165 SER A C 1
ATOM 1184 O O . SER A 1 165 ? -8.758 -13.476 8.041 1.00 84.81 165 SER A O 1
ATOM 1186 N N . MET A 1 166 ? -8.790 -14.520 10.027 1.00 82.56 166 MET A N 1
ATOM 1187 C CA . MET A 1 166 ? -8.300 -15.794 9.498 1.00 82.56 166 MET A CA 1
ATOM 1188 C C . MET A 1 166 ? -9.341 -16.469 8.599 1.00 82.56 166 MET A C 1
ATOM 1190 O O . MET A 1 166 ? -9.003 -16.898 7.496 1.00 82.56 166 MET A O 1
ATOM 1194 N N . ALA A 1 167 ? -10.605 -16.497 9.032 1.00 86.00 167 ALA A N 1
ATOM 1195 C CA . ALA A 1 167 ? -11.716 -16.994 8.226 1.00 86.00 167 ALA A CA 1
ATOM 1196 C C . ALA A 1 167 ? -11.866 -16.188 6.925 1.00 86.00 167 ALA A C 1
ATOM 1198 O O . ALA A 1 167 ? -11.902 -16.773 5.845 1.00 86.00 167 ALA A O 1
ATOM 1199 N N . ASN A 1 168 ? -11.838 -14.856 7.009 1.00 86.88 168 ASN A N 1
ATOM 1200 C CA . ASN A 1 168 ? -11.888 -13.962 5.853 1.00 86.88 168 ASN A CA 1
ATOM 1201 C C . ASN A 1 168 ? -10.725 -14.205 4.886 1.00 86.88 168 ASN A C 1
ATOM 1203 O O . ASN A 1 168 ? -10.923 -14.132 3.678 1.00 86.88 168 ASN A O 1
ATOM 1207 N N . GLY A 1 169 ? -9.533 -14.539 5.388 1.00 85.50 169 GLY A N 1
ATOM 1208 C CA . GLY A 1 169 ? -8.392 -14.907 4.549 1.00 85.50 169 GLY A CA 1
ATOM 1209 C C . GLY A 1 169 ? -8.635 -16.178 3.743 1.00 85.50 169 GLY A C 1
ATOM 1210 O O . GLY A 1 169 ? -8.329 -16.215 2.552 1.00 85.50 169 GLY A O 1
ATOM 1211 N N . VAL A 1 170 ? -9.232 -17.201 4.358 1.00 87.19 170 VAL A N 1
ATOM 1212 C CA . VAL A 1 170 ? -9.597 -18.443 3.658 1.00 87.19 170 VAL A CA 1
ATOM 1213 C C . VAL A 1 170 ? -10.689 -18.175 2.624 1.00 87.19 170 VAL A C 1
ATOM 1215 O O . VAL A 1 170 ? -10.523 -18.541 1.462 1.00 87.19 170 VAL A O 1
ATOM 1218 N N . VAL A 1 171 ? -11.763 -17.478 3.010 1.00 88.81 171 VAL A N 1
ATOM 1219 C CA . VAL A 1 171 ? -12.858 -17.134 2.090 1.00 88.81 171 VAL A CA 1
ATOM 1220 C C . VAL A 1 171 ? -12.350 -16.278 0.932 1.00 88.81 171 VAL A C 1
ATOM 1222 O O . VAL A 1 171 ? -12.629 -16.592 -0.218 1.00 88.81 171 VAL A O 1
ATOM 1225 N N . GLY A 1 172 ? -11.548 -15.249 1.208 1.00 86.50 172 GLY A N 1
ATOM 1226 C CA . GLY A 1 172 ? -10.955 -14.389 0.185 1.00 86.50 172 GLY A CA 1
ATOM 1227 C C . GLY A 1 172 ? -10.072 -15.163 -0.792 1.00 86.50 172 GLY A C 1
ATOM 1228 O O . GLY A 1 172 ? -10.158 -14.937 -1.995 1.00 86.50 172 GLY A O 1
ATOM 1229 N N . THR A 1 173 ? -9.291 -16.130 -0.300 1.00 87.31 173 THR A N 1
ATOM 1230 C CA . THR A 1 173 ? -8.452 -16.991 -1.152 1.00 87.31 173 THR A CA 1
ATOM 1231 C C . THR A 1 173 ? -9.299 -17.871 -2.071 1.00 87.31 173 THR A C 1
ATOM 1233 O O . THR A 1 173 ? -8.991 -17.998 -3.252 1.00 87.31 173 THR A O 1
ATOM 1236 N N . LEU A 1 174 ? -10.393 -18.446 -1.566 1.00 87.69 174 LEU A N 1
ATOM 1237 C CA . LEU A 1 174 ? -11.312 -19.246 -2.383 1.00 87.69 174 LEU A CA 1
ATOM 1238 C C . LEU A 1 174 ? -12.050 -18.380 -3.413 1.00 87.69 174 LEU A C 1
ATOM 1240 O O . LEU A 1 174 ? -12.158 -18.750 -4.582 1.00 87.69 174 LEU A O 1
ATOM 1244 N N . CYS A 1 175 ? -12.505 -17.197 -2.998 1.00 87.00 175 CYS A N 1
ATOM 1245 C CA . CYS A 1 175 ? -13.178 -16.238 -3.867 1.00 87.00 175 CYS A CA 1
ATOM 1246 C C . CYS A 1 175 ? -12.246 -15.630 -4.922 1.00 87.00 175 CYS A C 1
ATOM 1248 O O . CYS A 1 175 ? -12.741 -15.166 -5.947 1.00 87.00 175 CYS A O 1
ATOM 1250 N N . ALA A 1 176 ? -10.923 -15.655 -4.728 1.00 85.56 176 ALA A N 1
ATOM 1251 C CA . ALA A 1 176 ? -9.961 -15.108 -5.684 1.00 85.56 176 ALA A CA 1
ATOM 1252 C C . ALA A 1 176 ? -10.072 -15.762 -7.074 1.00 85.56 176 ALA A C 1
ATOM 1254 O O . ALA A 1 176 ? -9.945 -15.072 -8.084 1.00 85.56 176 ALA A O 1
ATOM 1255 N N . LEU A 1 177 ? -10.390 -17.063 -7.139 1.00 84.06 177 LEU A N 1
ATOM 1256 C CA . LEU A 1 177 ? -10.582 -17.788 -8.404 1.00 84.06 177 LEU A CA 1
ATOM 1257 C C . LEU A 1 177 ? -11.794 -17.276 -9.194 1.00 84.06 177 LEU A C 1
ATOM 1259 O O . LEU A 1 177 ? -11.753 -17.178 -10.418 1.00 84.06 177 LEU A O 1
ATOM 1263 N N . TRP A 1 178 ? -12.875 -16.925 -8.495 1.00 87.31 178 TRP A N 1
ATOM 1264 C CA . TRP A 1 178 ? -14.051 -16.311 -9.111 1.00 87.31 178 TRP A CA 1
ATOM 1265 C C . TRP A 1 178 ? -13.792 -14.847 -9.478 1.00 87.31 178 TRP A C 1
ATOM 1267 O O . TRP A 1 178 ? -14.193 -14.387 -10.552 1.00 87.31 178 TRP A O 1
ATOM 1277 N N . LEU A 1 179 ? -13.089 -14.133 -8.595 1.00 83.44 179 LEU A N 1
ATOM 1278 C CA . LEU A 1 179 ? -12.766 -12.723 -8.751 1.00 83.44 179 LEU A CA 1
ATOM 1279 C C . LEU A 1 179 ? -11.889 -12.473 -9.976 1.00 83.44 179 LEU A C 1
ATOM 1281 O O . LEU A 1 179 ? -12.098 -11.481 -10.661 1.00 83.44 179 LEU A O 1
ATOM 1285 N N . TYR A 1 180 ? -10.974 -13.391 -10.290 1.00 81.88 180 TYR A N 1
ATOM 1286 C CA . TYR A 1 180 ? -10.139 -13.320 -11.488 1.00 81.88 180 TYR A CA 1
ATOM 1287 C C . TYR A 1 180 ? -10.969 -13.116 -12.769 1.00 81.88 180 TYR A C 1
ATOM 1289 O O . TYR A 1 180 ? -10.642 -12.267 -13.591 1.00 81.88 180 TYR A O 1
ATOM 1297 N N . ASN A 1 181 ? -12.103 -13.816 -12.892 1.00 86.31 181 ASN A N 1
ATOM 1298 C CA . ASN A 1 181 ? -12.983 -13.724 -14.062 1.00 86.31 181 ASN A CA 1
ATOM 1299 C C . ASN A 1 181 ? -13.977 -12.548 -14.009 1.00 86.31 181 ASN A C 1
ATOM 1301 O O . ASN A 1 181 ? -14.573 -12.206 -15.025 1.00 86.31 181 ASN A O 1
ATOM 1305 N N . ASN A 1 182 ? -14.183 -11.933 -12.839 1.00 86.31 182 ASN A N 1
ATOM 1306 C CA . ASN A 1 182 ? -15.173 -10.866 -12.620 1.00 86.31 182 ASN A CA 1
ATOM 1307 C C . ASN A 1 182 ? -14.533 -9.567 -12.104 1.00 86.31 182 ASN A C 1
ATOM 1309 O O . ASN A 1 182 ? -15.213 -8.713 -11.532 1.00 86.31 182 ASN A O 1
ATOM 1313 N N . PHE A 1 183 ? -13.222 -9.414 -12.297 1.00 75.69 183 PHE A N 1
ATOM 1314 C CA . PHE A 1 183 ? -12.414 -8.398 -11.631 1.00 75.69 183 PHE A CA 1
ATOM 1315 C C . PHE A 1 183 ? -12.892 -6.976 -11.934 1.00 75.69 183 PHE A C 1
ATOM 1317 O O . PHE A 1 183 ? -13.115 -6.187 -11.019 1.00 75.69 183 PHE A O 1
ATOM 1324 N N . VAL A 1 184 ? -13.132 -6.674 -13.214 1.00 76.38 184 VAL A N 1
ATOM 1325 C CA . VAL A 1 184 ? -13.573 -5.343 -13.656 1.00 76.38 184 VAL A CA 1
ATOM 1326 C C . VAL A 1 184 ? -14.933 -4.986 -13.056 1.00 76.38 184 VAL A C 1
ATOM 1328 O O . VAL A 1 184 ? -15.071 -3.929 -12.448 1.00 76.38 184 VAL A O 1
ATOM 1331 N N . GLY A 1 185 ? -15.919 -5.885 -13.154 1.00 78.12 185 GLY A N 1
ATOM 1332 C CA . GLY A 1 185 ? -17.258 -5.650 -12.604 1.00 78.12 185 GLY A CA 1
ATOM 1333 C C . GLY A 1 185 ? -17.251 -5.487 -11.082 1.00 78.12 185 GLY A C 1
ATOM 1334 O O . GLY A 1 185 ? -17.945 -4.623 -10.544 1.00 78.12 185 GLY A O 1
ATOM 1335 N N . TRP A 1 186 ? -16.414 -6.262 -10.388 1.00 82.56 186 TRP A N 1
ATOM 1336 C CA . TRP A 1 186 ? -16.216 -6.113 -8.950 1.00 82.56 186 TRP A CA 1
ATOM 1337 C C . TRP A 1 186 ? -15.608 -4.756 -8.582 1.00 82.56 186 TRP A C 1
ATOM 1339 O O . TRP A 1 186 ? -16.113 -4.088 -7.678 1.00 82.56 186 TRP A O 1
ATOM 1349 N N . LEU A 1 187 ? -14.572 -4.307 -9.300 1.00 74.31 187 LEU A N 1
ATOM 1350 C CA . LEU A 1 187 ? -13.982 -2.984 -9.088 1.00 74.31 187 LEU A CA 1
ATOM 1351 C C . LEU A 1 187 ? -14.999 -1.867 -9.331 1.00 74.31 187 LEU A C 1
ATOM 1353 O O . LEU A 1 187 ? -15.111 -0.973 -8.497 1.00 74.31 187 LEU A O 1
ATOM 1357 N N . THR A 1 188 ? -15.795 -1.946 -10.401 1.00 78.56 188 THR A N 1
ATOM 1358 C CA . THR A 1 188 ? -16.856 -0.964 -10.676 1.00 78.56 188 THR A CA 1
ATOM 1359 C C . THR A 1 188 ? -17.860 -0.879 -9.527 1.00 78.56 188 THR A C 1
ATOM 1361 O O . THR A 1 188 ? -18.206 0.219 -9.090 1.00 78.56 188 THR A O 1
ATOM 1364 N N . PHE A 1 189 ? -18.299 -2.022 -8.996 1.00 84.44 189 PHE A N 1
ATOM 1365 C CA . PHE A 1 189 ? -19.198 -2.059 -7.845 1.00 84.44 189 PHE A CA 1
ATOM 1366 C C . PHE A 1 189 ? -18.573 -1.397 -6.608 1.00 84.44 189 PHE A C 1
ATOM 1368 O O . PHE A 1 189 ? -19.201 -0.535 -5.987 1.00 84.44 189 PHE A O 1
ATOM 1375 N N . LEU A 1 190 ? -17.328 -1.745 -6.267 1.00 81.19 190 LEU A N 1
ATOM 1376 C CA . LEU A 1 190 ? -16.633 -1.168 -5.113 1.00 81.19 190 LEU A CA 1
ATOM 1377 C C . LEU A 1 190 ? -16.422 0.347 -5.252 1.00 81.19 190 LEU A C 1
ATOM 1379 O O . LEU A 1 190 ? -16.630 1.081 -4.283 1.00 81.19 190 LEU A O 1
ATOM 1383 N N . SER A 1 191 ? -16.070 0.829 -6.447 1.00 72.94 191 SER A N 1
ATOM 1384 C CA . SER A 1 191 ? -15.903 2.260 -6.724 1.00 72.94 191 SER A CA 1
ATOM 1385 C C . SER A 1 191 ? -17.185 3.066 -6.511 1.00 72.94 191 SER A C 1
ATOM 1387 O O . SER A 1 191 ? -17.099 4.242 -6.170 1.00 72.94 191 SER A O 1
ATOM 1389 N N . LEU A 1 192 ? -18.363 2.458 -6.673 1.00 81.88 192 LEU A N 1
ATOM 1390 C CA . LEU A 1 192 ? -19.653 3.110 -6.425 1.00 81.88 192 LEU A CA 1
ATOM 1391 C C . LEU A 1 192 ? -20.118 2.966 -4.970 1.00 81.88 192 LEU A C 1
ATOM 1393 O O . LEU A 1 192 ? -20.694 3.899 -4.414 1.00 81.88 192 LEU A O 1
ATOM 1397 N N . ALA A 1 193 ? -19.873 1.814 -4.342 1.00 85.56 193 ALA A N 1
ATOM 1398 C CA . ALA A 1 193 ? -20.406 1.495 -3.018 1.00 85.56 193 ALA A CA 1
ATOM 1399 C C . ALA A 1 193 ? -19.652 2.180 -1.865 1.00 85.56 193 ALA A C 1
ATOM 1401 O O . ALA A 1 193 ? -20.260 2.562 -0.866 1.00 85.56 193 ALA A O 1
ATOM 1402 N N . ILE A 1 194 ? -18.331 2.337 -1.983 1.00 83.56 194 ILE A N 1
ATOM 1403 C CA . ILE A 1 194 ? -17.479 2.803 -0.880 1.00 83.56 194 ILE A CA 1
ATOM 1404 C C . ILE A 1 194 ? -17.501 4.331 -0.664 1.00 83.56 194 ILE A C 1
ATOM 1406 O O . ILE A 1 194 ? -17.630 4.747 0.493 1.00 83.56 194 ILE A O 1
ATOM 1410 N N . PRO A 1 195 ? -17.412 5.200 -1.697 1.00 84.00 195 PRO A N 1
ATOM 1411 C CA . PRO A 1 195 ? -17.398 6.649 -1.476 1.00 84.00 195 PRO A CA 1
ATOM 1412 C C . PRO A 1 195 ? -18.591 7.194 -0.663 1.00 84.00 195 PRO A C 1
ATOM 1414 O O . PRO A 1 195 ? -18.357 8.012 0.234 1.00 84.00 195 PRO A O 1
ATOM 1417 N N . PRO A 1 196 ? -19.847 6.742 -0.882 1.00 87.88 196 PRO A N 1
ATOM 1418 C CA . PRO A 1 196 ? -20.989 7.171 -0.074 1.00 87.88 196 PRO A CA 1
ATOM 1419 C C . PRO A 1 196 ? -20.819 6.907 1.427 1.00 87.88 196 PRO A C 1
ATOM 1421 O O . PRO A 1 196 ? -21.197 7.750 2.239 1.00 87.88 196 PRO A O 1
ATOM 1424 N N . ILE A 1 197 ? -20.203 5.782 1.808 1.00 87.94 197 ILE A N 1
ATOM 1425 C CA . ILE A 1 197 ? -19.950 5.431 3.215 1.00 87.94 197 ILE A CA 1
ATOM 1426 C C . ILE A 1 197 ? -19.030 6.476 3.854 1.00 87.94 197 ILE A C 1
ATOM 1428 O O . ILE A 1 197 ? -19.333 7.005 4.925 1.00 87.94 197 ILE A O 1
ATOM 1432 N N . GLY A 1 198 ? -17.942 6.831 3.166 1.00 85.25 198 GLY A N 1
ATOM 1433 C CA . GLY A 1 198 ? -17.041 7.898 3.602 1.00 85.25 198 GLY A CA 1
ATOM 1434 C C . GLY A 1 198 ? -17.753 9.242 3.742 1.00 85.25 198 GLY A C 1
ATOM 1435 O O . GLY A 1 198 ? -17.582 9.931 4.749 1.00 85.25 198 GLY A O 1
ATOM 1436 N N . GLY A 1 199 ? -18.605 9.583 2.773 1.00 87.56 199 GLY A N 1
ATOM 1437 C CA . GLY A 1 199 ? -19.415 10.801 2.799 1.00 87.56 199 GLY A CA 1
ATOM 1438 C C . GLY A 1 199 ? -20.335 10.881 4.018 1.00 87.56 199 GLY A C 1
ATOM 1439 O O . GLY A 1 199 ? -20.360 11.907 4.697 1.00 87.56 199 GLY A O 1
ATOM 1440 N N . VAL A 1 200 ? -21.035 9.791 4.349 1.00 91.06 200 VAL A N 1
ATOM 1441 C CA . VAL A 1 200 ? -21.918 9.723 5.526 1.00 91.06 200 VAL A CA 1
ATOM 1442 C C . VAL A 1 200 ? -21.127 9.880 6.825 1.00 91.06 200 VAL A C 1
ATOM 1444 O O . VAL A 1 200 ? -21.544 10.646 7.693 1.00 91.06 200 VAL A O 1
ATOM 1447 N N . ILE A 1 201 ? -19.969 9.223 6.955 1.00 88.12 201 ILE A N 1
ATOM 1448 C CA . ILE A 1 201 ? -19.111 9.338 8.148 1.00 88.12 201 ILE A CA 1
ATOM 1449 C C . ILE A 1 201 ? -18.645 10.787 8.346 1.00 88.12 201 ILE A C 1
ATOM 1451 O O . ILE A 1 201 ? -18.709 11.319 9.457 1.00 88.12 201 ILE A O 1
ATOM 1455 N N . ILE A 1 202 ? -18.199 11.446 7.271 1.00 88.50 202 ILE A N 1
ATOM 1456 C CA . ILE A 1 202 ? -17.757 12.845 7.318 1.00 88.50 202 ILE A CA 1
ATOM 1457 C C . ILE A 1 202 ? -18.930 13.762 7.679 1.00 88.50 202 ILE A C 1
ATOM 1459 O O . ILE A 1 202 ? -18.792 14.609 8.564 1.00 88.50 202 ILE A O 1
ATOM 1463 N N . ALA A 1 203 ? -20.085 13.590 7.035 1.00 91.75 203 ALA A N 1
ATOM 1464 C CA . ALA A 1 203 ? -21.273 14.395 7.296 1.00 91.75 203 ALA A CA 1
ATOM 1465 C C . ALA A 1 203 ? -21.746 14.261 8.753 1.00 91.75 203 ALA A C 1
ATOM 1467 O O . ALA A 1 203 ? -21.964 15.276 9.419 1.00 91.75 203 ALA A O 1
ATOM 1468 N N . ASP A 1 204 ? -21.827 13.034 9.278 1.00 90.75 204 ASP A N 1
ATOM 1469 C CA . ASP A 1 204 ? -22.215 12.783 10.669 1.00 90.75 204 ASP A CA 1
ATOM 1470 C C . ASP A 1 204 ? -21.226 13.428 11.647 1.00 90.75 204 ASP A C 1
ATOM 1472 O O . ASP A 1 204 ? -21.635 14.090 12.603 1.00 90.75 204 ASP A O 1
ATOM 1476 N N . PHE A 1 205 ? -19.919 13.332 11.381 1.00 88.00 205 PHE A N 1
ATOM 1477 C CA . PHE A 1 205 ? -18.911 13.996 12.205 1.00 88.00 205 PHE A CA 1
ATOM 1478 C C . PHE A 1 205 ? -19.064 15.523 12.203 1.00 88.00 205 PHE A C 1
ATOM 1480 O O . PHE A 1 205 ? -18.984 16.145 13.264 1.00 88.00 205 PHE A O 1
ATOM 1487 N N . LEU A 1 206 ? -19.289 16.140 11.038 1.00 89.81 206 LEU A N 1
ATOM 1488 C CA . LEU A 1 206 ? -19.424 17.593 10.907 1.00 89.81 206 LEU A CA 1
ATOM 1489 C C . LEU A 1 206 ? -20.686 18.131 11.591 1.00 89.81 206 LEU A C 1
ATOM 1491 O O . LEU A 1 206 ? -20.608 19.164 12.258 1.00 89.81 206 LEU A O 1
ATOM 1495 N N . ILE A 1 207 ? -21.810 17.422 11.480 1.00 92.81 207 ILE A N 1
ATOM 1496 C CA . ILE A 1 207 ? -23.084 17.805 12.102 1.00 92.81 207 ILE A CA 1
ATOM 1497 C C . ILE A 1 207 ? -23.039 17.562 13.619 1.00 92.81 207 ILE A C 1
ATOM 1499 O O . ILE A 1 207 ? -23.414 18.430 14.408 1.00 92.81 207 ILE A O 1
ATOM 1503 N N . ASN A 1 208 ? -22.510 16.416 14.054 1.00 90.56 208 ASN A N 1
ATOM 1504 C CA . ASN A 1 208 ? -22.556 15.969 15.448 1.00 90.56 208 ASN A CA 1
ATOM 1505 C C . ASN A 1 208 ? -21.251 16.206 16.231 1.00 90.56 208 ASN A C 1
ATOM 1507 O O . ASN A 1 208 ? -21.008 15.537 17.240 1.00 90.56 208 ASN A O 1
ATOM 1511 N N . ARG A 1 209 ? -20.417 17.190 15.851 1.00 82.56 209 ARG A N 1
ATOM 1512 C CA . ARG A 1 209 ? -19.104 17.468 16.491 1.00 82.56 209 ARG A CA 1
ATOM 1513 C C . ARG A 1 209 ? -19.142 17.519 18.023 1.00 82.56 209 ARG A C 1
ATOM 1515 O O . ARG A 1 209 ? -18.236 17.009 18.683 1.00 82.56 209 ARG A O 1
ATOM 1522 N N . LYS A 1 210 ? -20.196 18.103 18.609 1.00 81.38 210 LYS A N 1
ATOM 1523 C CA . LYS A 1 210 ? -20.360 18.212 20.073 1.00 81.38 210 LYS A CA 1
ATOM 1524 C C . LYS A 1 210 ? -20.484 16.8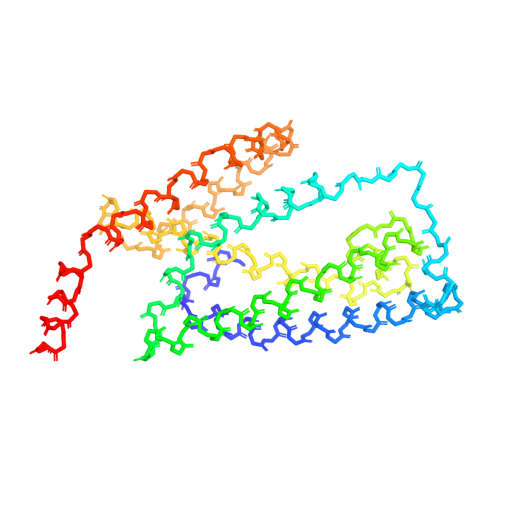41 20.755 1.00 81.38 210 LYS A C 1
ATOM 1526 O O . LYS A 1 210 ? -19.941 16.653 21.841 1.00 81.38 210 LYS A O 1
ATOM 1531 N N . ARG A 1 211 ? -21.141 15.869 20.106 1.00 85.94 211 ARG A N 1
ATOM 1532 C CA . ARG A 1 211 ? -21.281 14.487 20.599 1.00 85.94 211 ARG A CA 1
ATOM 1533 C C . ARG A 1 211 ? -19.915 13.812 20.718 1.00 85.94 211 ARG A C 1
ATOM 1535 O O . ARG A 1 211 ? -19.594 13.254 21.763 1.00 85.94 211 ARG A O 1
ATOM 1542 N N . TYR A 1 212 ? -19.085 13.933 19.684 1.00 83.00 212 TYR A N 1
ATOM 1543 C CA . TYR A 1 212 ? -17.737 13.359 19.667 1.00 83.00 212 TYR A CA 1
ATOM 1544 C C . TYR A 1 212 ? -16.797 14.015 20.682 1.00 83.00 212 TYR A C 1
ATOM 1546 O O . TYR A 1 212 ? -16.048 13.316 21.364 1.00 83.00 212 TYR A O 1
ATOM 1554 N N . ALA A 1 213 ? -16.882 15.336 20.861 1.00 78.44 213 ALA A N 1
ATOM 1555 C CA . ALA A 1 213 ? -16.113 16.036 21.891 1.00 78.44 213 ALA A CA 1
ATOM 1556 C C . ALA A 1 213 ? -16.440 15.532 23.313 1.00 78.44 213 ALA A C 1
ATOM 1558 O O . ALA A 1 213 ? -15.543 15.381 24.147 1.00 78.44 213 ALA A O 1
ATOM 1559 N N . ASN A 1 214 ? -17.712 15.220 23.581 1.00 78.00 214 ASN A N 1
ATOM 1560 C CA . ASN A 1 214 ? -18.148 14.675 24.867 1.00 78.00 214 ASN A CA 1
ATOM 1561 C C . ASN A 1 214 ? -17.675 13.229 25.087 1.00 78.00 214 ASN A C 1
ATOM 1563 O O . ASN A 1 214 ? -17.228 12.905 26.188 1.00 78.00 214 ASN A O 1
ATOM 1567 N N . LEU A 1 215 ? -17.704 12.389 24.047 1.00 77.06 215 LEU A N 1
ATOM 1568 C CA . LEU A 1 215 ? -17.195 11.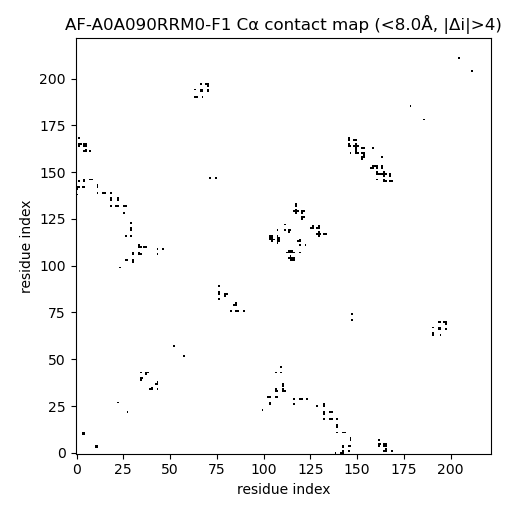011 24.099 1.00 77.06 215 LEU A CA 1
ATOM 1569 C C . LEU A 1 215 ? -15.700 10.961 24.445 1.00 77.06 215 LEU A C 1
ATOM 1571 O O . LEU A 1 215 ? -15.285 10.190 25.309 1.00 77.06 215 LEU A O 1
ATOM 1575 N N . ILE A 1 216 ? -14.894 11.837 23.837 1.00 73.00 216 ILE A N 1
ATOM 1576 C CA . ILE A 1 216 ? -13.456 11.935 24.131 1.00 73.00 216 ILE A CA 1
ATOM 1577 C C . ILE A 1 216 ? -13.226 12.338 25.597 1.00 73.00 216 ILE A C 1
ATOM 1579 O O . ILE A 1 216 ? -12.383 11.754 26.278 1.00 73.00 216 ILE A O 1
ATOM 1583 N N . ARG A 1 217 ? -14.006 13.295 26.117 1.00 68.56 217 ARG A N 1
ATOM 1584 C CA . ARG A 1 217 ? -13.923 13.720 27.526 1.00 68.56 217 ARG A CA 1
ATOM 1585 C C . ARG A 1 217 ? -14.302 12.620 28.517 1.00 68.56 217 ARG A C 1
ATOM 1587 O O . ARG A 1 217 ? -13.723 12.587 29.598 1.00 68.56 217 ARG A O 1
ATOM 1594 N N . GLN A 1 218 ? -15.264 11.759 28.190 1.00 65.38 218 GLN A N 1
ATOM 1595 C CA . GLN A 1 218 ? -15.652 10.641 29.057 1.00 65.38 218 GLN A CA 1
ATOM 1596 C C . GLN A 1 218 ? -14.587 9.540 29.084 1.00 65.38 218 GLN A C 1
ATOM 1598 O O . GLN A 1 218 ? -14.246 9.063 30.163 1.00 65.38 218 GLN A O 1
ATOM 1603 N N . ASN A 1 219 ? -14.007 9.197 27.932 1.00 60.66 219 ASN A N 1
ATOM 1604 C CA . ASN A 1 219 ? -12.950 8.185 27.853 1.00 60.66 219 ASN A CA 1
ATOM 1605 C C . ASN A 1 219 ? -11.619 8.644 28.467 1.00 60.66 219 ASN A C 1
ATOM 1607 O O . ASN A 1 219 ? -10.876 7.811 28.955 1.00 60.66 219 ASN A O 1
ATOM 1611 N N . SER A 1 220 ? -11.331 9.949 28.503 1.00 59.09 220 SER A N 1
ATOM 1612 C CA . SER A 1 220 ? -10.149 10.502 29.190 1.00 59.09 220 SER A CA 1
ATOM 1613 C C . SER A 1 220 ? -10.232 10.452 30.725 1.00 59.09 220 SER A C 1
ATOM 1615 O O . SER A 1 220 ? -9.238 10.751 31.385 1.00 59.09 220 SER A O 1
ATOM 1617 N N . LYS A 1 221 ? -11.412 10.180 31.297 1.00 49.50 221 LYS A N 1
ATOM 1618 C CA . LYS A 1 221 ? -11.644 10.124 32.753 1.00 49.50 221 LYS A CA 1
ATOM 1619 C C . LYS A 1 221 ? -11.694 8.695 33.309 1.00 49.50 221 LYS A C 1
ATOM 1621 O O . LYS A 1 221 ? -11.841 8.545 34.519 1.00 49.50 221 LYS A O 1
ATOM 1626 N N . ARG A 1 222 ? -11.636 7.684 32.443 1.00 44.88 222 ARG A N 1
ATOM 1627 C CA . ARG A 1 222 ? -11.458 6.272 32.800 1.00 44.88 222 ARG A CA 1
ATOM 1628 C C . ARG A 1 222 ? -9.998 5.894 32.613 1.00 44.88 222 ARG A C 1
ATOM 1630 O O . ARG A 1 222 ? -9.550 5.027 33.387 1.00 44.88 222 ARG A O 1
#

pLDDT: mean 83.3, std 7.43, range [44.88, 92.81]

Sequence (222 aa):
MTATVYFGISALMVLSAIAVPAIAILGGYSVLTAVDSAGGVAELQKIQPAEPLDFSVALAMVVGSFVSAGTLTADFVRFGKKPMGAVFITMVAFFIGNSLMFIFGAAGASVTGQSDISEVMIAQGLLLPAIIVLGLNIWTTNDNALYASGLGFSNVTGLPSKYLSMANGVVGTLCALWLYNNFVGWLTFLSLAIPPIGGVIIADFLINRKRYANLIRQNSKR

Organism: NCBI:txid990268

Mean predicted aligned error: 7.34 Å

InterPro domains:
  IPR001248 Purine-cytosine permease [PF02133] (2-217)
  IPR030191 Cytosine permease [PTHR30569] (1-215)